Protein AF-A0A2D5QE48-F1 (afdb_monomer_lite)

Radius of gyration: 30.13 Å; chains: 1; bounding box: 84×57×78 Å

Structure (mmCIF, N/CA/C/O backbone):
data_AF-A0A2D5QE48-F1
#
_entry.id   AF-A0A2D5QE48-F1
#
loop_
_atom_site.group_PDB
_atom_site.id
_atom_site.type_symbol
_atom_site.label_atom_id
_atom_site.label_alt_id
_atom_site.label_comp_id
_atom_site.label_asym_id
_atom_site.label_entity_id
_atom_site.label_seq_id
_atom_site.pdbx_PDB_ins_code
_atom_site.Cartn_x
_atom_site.Cartn_y
_atom_site.Cartn_z
_atom_site.occupancy
_atom_site.B_iso_or_equiv
_atom_site.auth_seq_id
_atom_site.auth_comp_id
_atom_site.auth_asym_id
_atom_site.auth_atom_id
_atom_site.pdbx_PDB_model_num
ATOM 1 N N . MET A 1 1 ? 61.159 -10.162 -45.616 1.00 35.31 1 MET A N 1
ATOM 2 C CA . MET A 1 1 ? 60.232 -9.142 -45.082 1.00 35.31 1 MET A CA 1
ATOM 3 C C . MET A 1 1 ? 59.164 -8.911 -46.140 1.00 35.31 1 MET A C 1
ATOM 5 O O . MET A 1 1 ? 59.411 -8.175 -47.085 1.00 35.31 1 MET A O 1
ATOM 9 N N . ALA A 1 2 ? 58.060 -9.659 -46.075 1.00 37.56 2 ALA A N 1
ATOM 10 C CA . ALA A 1 2 ? 56.957 -9.530 -47.025 1.00 37.56 2 ALA A CA 1
ATOM 11 C C . ALA A 1 2 ? 56.036 -8.401 -46.550 1.00 37.56 2 ALA A C 1
ATOM 13 O O . ALA A 1 2 ? 55.655 -8.359 -45.384 1.00 37.56 2 ALA A O 1
ATOM 14 N N . ASN A 1 3 ? 55.776 -7.449 -47.438 1.00 46.50 3 ASN A N 1
ATOM 15 C CA . ASN A 1 3 ? 54.988 -6.256 -47.177 1.00 46.50 3 ASN A CA 1
ATOM 16 C C . ASN A 1 3 ? 53.527 -6.590 -47.521 1.00 46.50 3 ASN A C 1
ATOM 18 O O . ASN A 1 3 ? 53.134 -6.490 -48.686 1.00 46.50 3 ASN A O 1
ATOM 22 N N . ASP A 1 4 ? 52.754 -7.068 -46.544 1.00 50.94 4 ASP A N 1
ATOM 23 C CA . ASP A 1 4 ? 51.347 -7.415 -46.760 1.00 50.94 4 ASP A CA 1
ATOM 24 C C . ASP A 1 4 ? 50.519 -6.137 -46.950 1.00 50.94 4 ASP A C 1
ATOM 26 O O . ASP A 1 4 ? 50.356 -5.315 -46.046 1.00 50.94 4 ASP A O 1
ATOM 30 N N . LYS A 1 5 ? 50.007 -5.947 -48.171 1.00 55.53 5 LYS A N 1
ATOM 31 C CA . LYS A 1 5 ? 49.044 -4.890 -48.501 1.00 55.53 5 LYS A CA 1
ATOM 32 C C . LYS A 1 5 ? 47.747 -5.156 -47.735 1.00 55.53 5 LYS A C 1
ATOM 34 O O . LYS A 1 5 ? 46.947 -5.981 -48.165 1.00 55.53 5 LYS A O 1
ATOM 39 N N . ILE A 1 6 ? 47.525 -4.432 -46.640 1.00 59.69 6 ILE A N 1
ATOM 40 C CA . ILE A 1 6 ? 46.258 -4.472 -45.901 1.00 59.69 6 ILE A CA 1
ATOM 41 C C . ILE A 1 6 ? 45.123 -4.052 -46.846 1.00 59.69 6 ILE A C 1
ATOM 43 O O . ILE A 1 6 ? 45.150 -2.969 -47.441 1.00 59.69 6 ILE A O 1
ATOM 47 N N . ASN A 1 7 ? 44.128 -4.922 -47.009 1.00 76.50 7 ASN A N 1
ATOM 48 C CA . ASN A 1 7 ? 42.974 -4.672 -47.860 1.00 76.50 7 ASN A CA 1
ATOM 49 C C . ASN A 1 7 ? 42.097 -3.577 -47.229 1.00 76.50 7 ASN A C 1
ATOM 51 O O . ASN A 1 7 ? 41.738 -3.642 -46.055 1.00 76.50 7 ASN A O 1
ATOM 55 N N . LYS A 1 8 ? 41.709 -2.566 -48.015 1.00 75.19 8 LYS A N 1
ATOM 56 C CA . LYS A 1 8 ? 40.921 -1.411 -47.546 1.00 75.19 8 LYS A CA 1
ATOM 57 C C . LYS A 1 8 ? 39.604 -1.825 -46.871 1.00 75.19 8 LYS A C 1
ATOM 59 O O . LYS A 1 8 ? 39.148 -1.143 -45.959 1.00 75.19 8 LYS A O 1
ATOM 64 N N . LYS A 1 9 ? 39.018 -2.951 -47.296 1.00 75.12 9 LYS A N 1
ATOM 65 C CA . LYS A 1 9 ? 37.807 -3.522 -46.691 1.00 75.12 9 LYS A CA 1
ATOM 66 C C . LYS A 1 9 ? 38.061 -4.079 -45.282 1.00 75.12 9 LYS A C 1
ATOM 68 O O . LYS A 1 9 ? 37.233 -3.881 -44.401 1.00 75.12 9 LYS A O 1
ATOM 73 N N . GLU A 1 10 ? 39.205 -4.722 -45.060 1.00 74.56 10 GLU A N 1
ATOM 74 C CA . GLU A 1 10 ? 39.577 -5.314 -43.765 1.00 74.56 10 GLU A CA 1
ATOM 75 C C . GLU A 1 10 ? 39.884 -4.229 -42.731 1.00 74.56 10 GLU A C 1
ATOM 77 O O . GLU A 1 10 ? 39.346 -4.269 -41.629 1.00 74.56 10 GLU A O 1
ATOM 82 N N . ALA A 1 11 ? 40.650 -3.205 -43.123 1.00 77.38 11 ALA A N 1
ATOM 83 C CA . ALA A 1 11 ? 40.942 -2.058 -42.261 1.00 77.38 11 ALA A CA 1
ATOM 84 C C . ALA A 1 11 ? 39.669 -1.293 -41.858 1.00 77.38 11 ALA A C 1
ATOM 86 O O . ALA A 1 11 ? 39.542 -0.823 -40.728 1.00 77.38 11 ALA A O 1
ATOM 87 N N . MET A 1 12 ? 38.705 -1.178 -42.779 1.00 78.56 12 MET A N 1
ATOM 88 C CA . MET A 1 12 ? 37.425 -0.531 -42.499 1.00 78.56 12 MET A CA 1
ATOM 89 C C . MET A 1 12 ? 36.563 -1.364 -41.543 1.00 78.56 12 MET A C 1
ATOM 91 O O . MET A 1 12 ? 35.951 -0.798 -40.644 1.00 78.56 12 MET A O 1
ATOM 95 N N . ASN A 1 13 ? 36.542 -2.690 -41.690 1.00 80.00 13 ASN A N 1
ATOM 96 C CA . ASN A 1 13 ? 35.831 -3.575 -40.767 1.00 80.00 13 ASN A CA 1
ATOM 97 C C . ASN A 1 13 ? 36.435 -3.513 -39.350 1.00 80.00 13 ASN A C 1
ATOM 99 O O . ASN A 1 13 ? 35.714 -3.317 -38.374 1.00 80.00 13 ASN A O 1
ATOM 103 N N . GLU A 1 14 ? 37.765 -3.571 -39.243 1.00 79.19 14 GLU A N 1
ATOM 104 C CA . GLU A 1 14 ? 38.481 -3.470 -37.967 1.00 79.19 14 GLU A CA 1
ATOM 105 C C . GLU A 1 14 ? 38.198 -2.146 -37.245 1.00 79.19 14 GLU A C 1
ATOM 107 O O . GLU A 1 14 ? 37.880 -2.142 -36.056 1.00 79.19 14 GLU A O 1
ATOM 112 N N . TYR A 1 15 ? 38.226 -1.027 -37.973 1.00 79.88 15 TYR A N 1
ATOM 113 C CA . TYR A 1 15 ? 37.870 0.274 -37.412 1.00 79.88 15 TYR A CA 1
ATOM 114 C C . TYR A 1 15 ? 36.422 0.312 -36.905 1.00 79.88 15 TYR A C 1
ATOM 116 O O . TYR A 1 15 ? 36.182 0.764 -35.789 1.00 79.88 15 TYR A O 1
ATOM 124 N N . MET A 1 16 ? 35.466 -0.192 -37.694 1.00 80.62 16 MET A N 1
ATOM 125 C CA . MET A 1 16 ? 34.039 -0.155 -37.353 1.00 80.62 16 MET A CA 1
ATOM 126 C C . MET A 1 16 ? 33.693 -1.039 -36.146 1.00 80.62 16 MET A C 1
ATOM 128 O O . MET A 1 16 ? 32.842 -0.652 -35.348 1.00 80.62 16 MET A O 1
ATOM 132 N N . CYS A 1 17 ? 34.381 -2.170 -35.964 1.00 78.12 17 CYS A N 1
ATOM 133 C CA . CYS A 1 17 ? 34.219 -3.027 -34.784 1.00 78.12 17 CYS A CA 1
ATOM 134 C C . CYS A 1 17 ? 34.761 -2.381 -33.501 1.00 78.12 17 CYS A C 1
ATOM 136 O O . CYS A 1 17 ? 34.203 -2.584 -32.431 1.00 78.12 17 CYS A O 1
ATOM 138 N N . ASN A 1 18 ? 35.830 -1.583 -33.595 1.00 75.00 18 ASN A N 1
ATOM 139 C CA . ASN A 1 18 ? 36.433 -0.935 -32.424 1.00 75.00 18 ASN A CA 1
ATOM 140 C C . ASN A 1 18 ? 35.605 0.240 -31.877 1.00 75.00 18 ASN A C 1
ATOM 142 O O . ASN A 1 18 ? 35.850 0.688 -30.759 1.00 75.00 18 ASN A O 1
ATOM 146 N N . ILE A 1 19 ? 34.667 0.771 -32.666 1.00 81.62 19 ILE A N 1
ATOM 147 C CA . ILE A 1 19 ? 33.849 1.938 -32.298 1.00 81.62 19 ILE A CA 1
ATOM 148 C C . ILE A 1 19 ? 32.374 1.600 -32.055 1.00 81.62 19 ILE A C 1
ATOM 150 O O . ILE A 1 19 ? 31.626 2.467 -31.603 1.00 81.62 19 ILE A O 1
ATOM 154 N N . ASN A 1 20 ? 31.926 0.389 -32.397 1.00 73.25 20 ASN A N 1
ATOM 155 C CA . ASN A 1 20 ? 30.527 -0.012 -32.293 1.00 73.25 20 ASN A CA 1
ATOM 156 C C . ASN A 1 20 ? 30.399 -1.488 -31.904 1.00 73.25 20 ASN A C 1
ATOM 158 O O . ASN A 1 20 ? 30.579 -2.374 -32.738 1.00 73.25 20 ASN A O 1
ATOM 162 N N . ASP A 1 21 ? 29.970 -1.721 -30.664 1.00 71.12 21 ASP A N 1
ATOM 163 C CA . ASP A 1 21 ? 29.797 -3.053 -30.068 1.00 71.12 21 ASP A CA 1
ATOM 164 C C . ASP A 1 21 ? 28.762 -3.938 -30.794 1.00 71.12 21 ASP A C 1
ATOM 166 O O . ASP A 1 21 ? 28.713 -5.145 -30.571 1.00 71.12 21 ASP A O 1
ATOM 170 N N . ASN A 1 22 ? 27.936 -3.369 -31.683 1.00 72.38 22 ASN A N 1
ATOM 171 C CA . ASN A 1 22 ? 26.957 -4.122 -32.476 1.00 72.38 22 ASN A CA 1
ATOM 172 C C . ASN A 1 22 ? 27.518 -4.657 -33.805 1.00 72.38 22 ASN A C 1
ATOM 174 O O . ASN A 1 22 ? 26.799 -5.336 -34.540 1.00 72.38 22 ASN A O 1
ATOM 178 N N . ILE A 1 23 ? 28.762 -4.321 -34.160 1.00 71.75 23 ILE A N 1
ATOM 179 C CA . ILE A 1 23 ? 29.399 -4.762 -35.404 1.00 71.75 23 ILE A CA 1
ATOM 180 C C . ILE A 1 23 ? 30.382 -5.884 -35.072 1.00 71.75 23 ILE A C 1
ATOM 182 O O . ILE A 1 23 ? 31.367 -5.684 -34.366 1.00 71.75 23 ILE A O 1
ATOM 186 N N . GLN A 1 24 ? 30.110 -7.081 -35.591 1.00 63.38 24 GLN A N 1
ATOM 187 C CA . GLN A 1 24 ? 30.949 -8.252 -35.366 1.00 63.38 24 GLN A CA 1
ATOM 188 C C . GLN A 1 24 ? 32.093 -8.303 -36.384 1.00 63.38 24 GLN A C 1
ATOM 190 O O . GLN A 1 24 ? 31.881 -8.204 -37.592 1.00 63.38 24 GLN A O 1
ATOM 195 N N . ASN A 1 25 ? 33.314 -8.505 -35.894 1.00 67.12 25 ASN A N 1
ATOM 196 C CA . ASN A 1 25 ? 34.501 -8.543 -36.737 1.00 67.12 25 ASN A CA 1
ATOM 197 C C . ASN A 1 25 ? 34.536 -9.826 -37.589 1.00 67.12 25 ASN A C 1
ATOM 199 O O . ASN A 1 25 ? 34.631 -10.937 -37.057 1.00 67.12 25 ASN A O 1
ATOM 203 N N . GLU A 1 26 ? 34.506 -9.674 -38.919 1.00 63.75 26 GLU A N 1
ATOM 204 C CA . GLU A 1 26 ? 34.496 -10.795 -39.878 1.00 63.75 26 GLU A CA 1
ATOM 205 C C . GLU A 1 26 ? 35.734 -11.700 -39.735 1.00 63.75 26 GLU A C 1
ATOM 207 O O . GLU A 1 26 ? 35.646 -12.900 -40.004 1.00 63.75 26 GLU A O 1
ATOM 212 N N . LYS A 1 27 ? 36.862 -11.169 -39.235 1.00 60.91 27 LYS A N 1
ATOM 213 C CA . LYS A 1 27 ? 38.109 -11.918 -38.988 1.00 60.91 27 LYS A CA 1
ATOM 214 C C . LYS A 1 27 ? 37.940 -13.041 -37.959 1.00 60.91 27 LYS A C 1
ATOM 216 O O . LYS A 1 27 ? 38.681 -14.020 -37.996 1.00 60.91 27 LYS A O 1
ATOM 221 N N . TYR A 1 28 ? 36.963 -12.917 -37.060 1.00 57.62 28 TYR A N 1
ATOM 222 C CA . TYR A 1 28 ? 36.704 -13.859 -35.966 1.00 57.62 28 TYR A CA 1
ATOM 223 C C . TYR A 1 28 ? 35.377 -14.619 -36.125 1.00 57.62 28 TYR A C 1
ATOM 225 O O . TYR A 1 28 ? 34.934 -15.294 -35.198 1.00 57.62 28 TYR A O 1
ATOM 233 N N . SER A 1 29 ? 34.755 -14.556 -37.306 1.00 55.41 29 SER A N 1
ATOM 234 C CA . SER A 1 29 ? 33.475 -15.218 -37.615 1.00 55.41 29 SER A CA 1
ATOM 235 C C . SER A 1 29 ? 33.492 -16.748 -37.458 1.00 55.41 29 SER A C 1
ATOM 237 O O . SER A 1 29 ? 32.445 -17.353 -37.257 1.00 55.41 29 SER A O 1
ATOM 239 N N . ASN A 1 30 ? 34.676 -17.371 -37.487 1.00 54.56 30 ASN A N 1
ATOM 240 C CA . ASN A 1 30 ? 34.858 -18.825 -37.457 1.00 54.56 30 ASN A CA 1
ATOM 241 C C . ASN A 1 30 ? 35.395 -19.373 -36.120 1.00 54.56 30 ASN A C 1
ATOM 243 O O . ASN A 1 30 ? 36.006 -20.445 -36.101 1.00 54.56 30 ASN A O 1
ATOM 247 N N . ILE A 1 31 ? 35.220 -18.672 -34.992 1.00 61.69 31 ILE A N 1
ATOM 248 C CA . ILE A 1 31 ? 35.616 -19.244 -33.696 1.00 61.69 31 ILE A CA 1
ATOM 249 C C . ILE A 1 31 ? 34.560 -20.266 -33.243 1.00 61.69 31 ILE A C 1
ATOM 251 O O . ILE A 1 31 ? 33.544 -19.931 -32.643 1.00 61.69 31 ILE A O 1
ATOM 255 N N . SER A 1 32 ? 34.825 -21.537 -33.543 1.00 65.81 32 SER A N 1
ATOM 256 C CA . SER A 1 32 ? 34.053 -22.696 -33.080 1.00 65.81 32 SER A CA 1
ATOM 257 C C . SER A 1 32 ? 34.409 -22.991 -31.617 1.00 65.81 32 SER A C 1
ATOM 259 O O . SER A 1 32 ? 35.336 -23.744 -31.325 1.00 65.81 32 SER A O 1
ATOM 261 N N . TYR A 1 33 ? 33.711 -22.340 -30.682 1.00 71.94 33 TYR A N 1
ATOM 262 C CA . TYR A 1 33 ? 33.865 -22.567 -29.234 1.00 71.94 33 TYR A CA 1
ATOM 263 C C . TYR A 1 33 ? 33.302 -23.918 -28.767 1.00 71.94 33 TYR A C 1
ATOM 265 O O . TYR A 1 33 ? 33.534 -24.311 -27.627 1.00 71.94 33 TYR A O 1
ATOM 273 N N . ASP A 1 34 ? 32.573 -24.612 -29.641 1.00 77.31 34 ASP A N 1
ATOM 274 C CA . ASP A 1 34 ? 31.976 -25.939 -29.471 1.00 77.31 34 ASP A CA 1
ATOM 275 C C . ASP A 1 34 ? 32.951 -27.095 -29.761 1.00 77.31 34 ASP A C 1
ATOM 277 O O . ASP A 1 34 ? 32.626 -28.257 -29.491 1.00 77.31 34 ASP A O 1
ATOM 281 N N . LYS A 1 35 ? 34.151 -26.792 -30.280 1.00 82.00 35 LYS A N 1
ATOM 282 C CA . LYS A 1 35 ? 35.181 -27.785 -30.604 1.00 82.00 35 LYS A CA 1
ATOM 283 C C . LYS A 1 35 ? 36.515 -27.473 -29.944 1.00 82.00 35 LYS A C 1
ATOM 285 O O . LYS A 1 35 ? 37.025 -26.355 -29.953 1.00 82.00 35 LYS A O 1
ATOM 290 N N . CYS A 1 36 ? 37.138 -28.518 -29.420 1.00 83.88 36 CYS A N 1
ATOM 291 C CA . CYS A 1 36 ? 38.470 -28.468 -28.849 1.00 83.88 36 CYS A CA 1
ATOM 292 C C . CYS A 1 36 ? 39.519 -28.169 -29.927 1.00 83.88 36 CYS A C 1
ATOM 294 O O . CYS A 1 36 ? 39.616 -28.882 -30.925 1.00 83.88 36 CYS A O 1
ATOM 296 N N . LYS A 1 37 ? 40.386 -27.184 -29.676 1.00 82.31 37 LYS A N 1
ATOM 297 C CA . LYS A 1 37 ? 41.494 -26.828 -30.580 1.00 82.31 37 LYS A CA 1
ATOM 298 C C . LYS A 1 37 ? 42.564 -27.921 -30.714 1.00 82.31 37 LYS A C 1
ATOM 300 O O . LYS A 1 37 ? 43.293 -27.920 -31.696 1.00 82.31 37 LYS A O 1
ATOM 305 N N . LEU A 1 38 ? 42.676 -28.823 -29.733 1.00 83.19 38 LEU A N 1
ATOM 306 C CA . LEU A 1 38 ? 43.714 -29.862 -29.697 1.00 83.19 38 LEU A CA 1
ATOM 307 C C . LEU A 1 38 ? 43.270 -31.188 -30.323 1.00 83.19 38 LEU A C 1
ATOM 309 O O . LEU A 1 38 ? 44.069 -31.832 -30.991 1.00 83.19 38 LEU A O 1
ATOM 313 N N . CYS A 1 39 ? 42.022 -31.613 -30.105 1.00 85.69 39 CYS A N 1
ATOM 314 C CA . CYS A 1 39 ? 41.539 -32.918 -30.578 1.00 85.69 39 CYS A CA 1
ATOM 315 C C . CYS A 1 39 ? 40.267 -32.857 -31.433 1.00 85.69 39 CYS A C 1
ATOM 317 O O . CYS A 1 39 ? 39.822 -33.888 -31.926 1.00 85.69 39 CYS A O 1
ATOM 319 N N . GLY A 1 40 ? 39.654 -31.679 -31.595 1.00 82.62 40 GLY A N 1
ATOM 320 C CA . GLY A 1 40 ? 38.405 -31.506 -32.344 1.00 82.62 40 GLY A CA 1
ATOM 321 C C . GLY A 1 40 ? 37.143 -32.027 -31.644 1.00 82.62 40 GLY A C 1
ATOM 322 O O . GLY A 1 40 ? 36.051 -31.829 -32.171 1.00 82.62 40 GLY A O 1
ATOM 323 N N . GLY A 1 41 ? 37.269 -32.664 -30.474 1.00 85.88 41 GLY A N 1
ATOM 324 C CA . GLY A 1 41 ? 36.145 -33.158 -29.676 1.00 85.88 41 GLY A CA 1
ATOM 325 C C . GLY A 1 41 ? 35.291 -32.038 -29.073 1.00 85.88 41 GLY A C 1
ATOM 326 O O . GLY A 1 41 ? 35.729 -30.891 -28.979 1.00 85.88 41 GLY A O 1
ATOM 327 N N . GLN A 1 42 ? 34.076 -32.371 -28.636 1.00 87.00 42 GLN A N 1
ATOM 328 C CA . GLN A 1 42 ? 33.116 -31.392 -28.121 1.00 87.00 42 GLN A CA 1
ATOM 329 C C . GLN A 1 42 ? 33.587 -30.752 -26.806 1.00 87.00 42 GLN A C 1
ATOM 331 O O . GLN A 1 42 ? 34.056 -31.445 -25.892 1.00 87.00 42 GLN A O 1
ATOM 336 N N . THR A 1 43 ? 33.444 -29.433 -26.706 1.00 88.62 43 THR A N 1
ATOM 337 C CA . THR A 1 43 ? 33.715 -28.646 -25.495 1.00 88.62 43 THR A CA 1
ATOM 338 C C . THR A 1 43 ? 32.426 -28.314 -24.748 1.00 88.62 43 THR A C 1
ATOM 340 O O . THR A 1 43 ? 31.391 -28.022 -25.345 1.00 88.62 43 THR A O 1
ATOM 343 N N . HIS A 1 44 ? 32.496 -28.352 -23.419 1.00 86.62 44 HIS A N 1
ATOM 344 C CA . HIS A 1 44 ? 31.407 -27.994 -22.515 1.00 86.62 44 HIS A CA 1
ATOM 345 C C . HIS A 1 44 ? 31.779 -26.774 -21.679 1.00 86.62 44 HIS A C 1
ATOM 347 O O . HIS A 1 44 ? 32.930 -26.614 -21.276 1.00 86.62 44 HIS A O 1
ATOM 353 N N . LEU A 1 45 ? 30.785 -25.936 -21.402 1.00 85.50 45 LEU A N 1
ATOM 354 C CA . LEU A 1 45 ? 30.924 -24.731 -20.598 1.00 85.50 45 LEU A CA 1
ATOM 355 C C . LEU A 1 45 ? 30.853 -25.049 -19.100 1.00 85.50 45 LEU A C 1
ATOM 357 O O . LEU A 1 45 ? 29.898 -25.673 -18.640 1.00 85.50 45 LEU A O 1
ATOM 361 N N . CYS A 1 46 ? 31.844 -24.588 -18.338 1.00 82.06 46 CYS A N 1
ATOM 362 C CA . CYS A 1 46 ? 31.813 -24.555 -16.883 1.00 82.06 46 CYS A CA 1
ATOM 363 C C . CYS A 1 46 ? 31.564 -23.121 -16.401 1.00 82.06 46 CYS A C 1
ATOM 365 O O . CYS A 1 46 ? 32.501 -22.338 -16.237 1.00 82.06 46 CYS A O 1
ATOM 367 N N . ASP A 1 47 ? 30.299 -22.794 -16.127 1.00 74.25 47 ASP A N 1
ATOM 368 C CA . ASP A 1 47 ? 29.885 -21.446 -15.707 1.00 74.25 47 ASP A CA 1
ATOM 369 C C . ASP A 1 47 ? 30.585 -20.972 -14.425 1.00 74.25 47 ASP A C 1
ATOM 371 O O . ASP A 1 47 ? 30.921 -19.801 -14.284 1.00 74.25 47 ASP A O 1
ATOM 375 N N . VAL A 1 48 ? 30.841 -21.890 -13.487 1.00 76.06 48 VAL A N 1
ATOM 376 C CA . VAL A 1 48 ? 31.410 -21.565 -12.167 1.00 76.06 48 VAL A CA 1
ATOM 377 C C . VAL A 1 48 ? 32.858 -21.084 -12.270 1.00 76.06 48 VAL A C 1
ATOM 379 O O . VAL A 1 48 ? 33.277 -20.238 -11.484 1.00 76.06 48 VAL A O 1
ATOM 382 N N . LYS A 1 49 ? 33.625 -21.629 -13.219 1.00 76.50 49 LYS A N 1
ATOM 383 C CA . LYS A 1 49 ? 35.049 -21.310 -13.396 1.00 76.50 49 LYS A CA 1
ATOM 384 C C . LYS A 1 49 ? 35.335 -20.454 -14.625 1.00 76.50 49 LYS A C 1
ATOM 386 O O . LYS A 1 49 ? 36.458 -20.004 -14.779 1.00 76.50 49 LYS A O 1
ATOM 391 N N . SER A 1 50 ? 34.323 -20.182 -15.453 1.00 83.75 50 SER A N 1
ATOM 392 C CA . SER A 1 50 ? 34.489 -19.494 -16.740 1.00 83.75 50 SER A CA 1
ATOM 393 C C . SER A 1 50 ? 35.494 -20.206 -17.656 1.00 83.75 50 SER A C 1
ATOM 395 O O . SER A 1 50 ? 36.367 -19.594 -18.263 1.00 83.75 50 SER A O 1
ATOM 397 N N . GLU A 1 51 ? 35.356 -21.528 -17.764 1.00 88.44 51 GLU A N 1
ATOM 398 C CA . GLU A 1 51 ? 36.259 -22.398 -18.528 1.00 88.44 51 GLU A CA 1
ATOM 399 C C . GLU A 1 51 ? 35.465 -23.256 -19.527 1.00 88.44 51 GLU A C 1
ATOM 401 O O . GLU A 1 51 ? 34.362 -23.720 -19.230 1.00 88.44 51 GLU A O 1
ATOM 406 N N . LEU A 1 52 ? 36.041 -23.518 -20.702 1.00 87.56 52 LEU A N 1
ATOM 407 C CA . LEU A 1 52 ? 35.593 -24.563 -21.626 1.00 87.56 52 LEU A CA 1
ATOM 408 C C . LEU A 1 52 ? 36.415 -25.833 -21.404 1.00 87.56 52 LEU A C 1
ATOM 410 O O . LEU A 1 52 ? 37.643 -25.801 -21.478 1.00 87.56 52 LEU A O 1
ATOM 414 N N . VAL A 1 53 ? 35.739 -26.960 -21.192 1.00 89.75 53 VAL A N 1
ATOM 415 C CA . VAL A 1 53 ? 36.359 -28.265 -20.936 1.00 89.75 53 VAL A CA 1
ATOM 416 C C . VAL A 1 53 ? 36.071 -29.208 -22.096 1.00 89.75 53 VAL A C 1
ATOM 418 O O . VAL A 1 53 ? 34.913 -29.451 -22.436 1.00 89.75 53 VAL A O 1
ATOM 421 N N . CYS A 1 54 ? 37.110 -29.776 -22.709 1.00 89.88 54 CYS A N 1
ATOM 422 C CA . CYS A 1 54 ? 36.924 -30.813 -23.722 1.00 89.88 54 CYS A CA 1
ATOM 423 C C . CYS A 1 54 ? 36.538 -32.156 -23.087 1.00 89.88 54 CYS A C 1
ATOM 425 O O . CYS A 1 54 ? 37.257 -32.671 -22.233 1.00 89.88 54 CYS A O 1
ATOM 427 N N . SER A 1 55 ? 35.459 -32.765 -23.580 1.00 85.31 55 SER A N 1
ATOM 428 C CA . SER A 1 55 ? 34.977 -34.087 -23.145 1.00 85.31 55 SER A CA 1
ATOM 429 C C . SER A 1 55 ? 35.915 -35.252 -23.491 1.00 85.31 55 SER A C 1
ATOM 431 O O . SER A 1 55 ? 35.842 -36.300 -22.856 1.00 85.31 55 SER A O 1
ATOM 433 N N . GLN A 1 56 ? 36.799 -35.086 -24.481 1.00 86.44 56 GLN A N 1
ATOM 434 C CA . GLN A 1 56 ? 37.630 -36.170 -25.012 1.00 86.44 56 GLN A CA 1
ATOM 435 C C . GLN A 1 56 ? 39.076 -36.142 -24.499 1.00 86.44 56 GLN A C 1
ATOM 437 O O . GLN A 1 56 ? 39.610 -37.185 -24.137 1.00 86.44 56 GLN A O 1
ATOM 442 N N . CYS A 1 57 ? 39.728 -34.973 -24.475 1.00 88.44 57 CYS A N 1
ATOM 443 C CA . CYS A 1 57 ? 41.131 -34.851 -24.048 1.00 88.44 57 CYS A CA 1
ATOM 444 C C . CYS A 1 57 ? 41.326 -34.061 -22.746 1.00 88.44 57 CYS A C 1
ATOM 446 O O . CYS A 1 57 ? 42.457 -33.924 -22.288 1.00 88.44 57 CYS A O 1
ATOM 448 N N . GLY A 1 58 ? 40.254 -33.511 -22.167 1.00 84.88 58 GLY A N 1
ATOM 449 C CA . GLY A 1 58 ? 40.324 -32.733 -20.929 1.00 84.88 58 GLY A CA 1
ATOM 450 C C . GLY A 1 58 ? 41.001 -31.367 -21.063 1.00 84.88 58 GLY A C 1
ATOM 451 O O . GLY A 1 58 ? 41.285 -30.735 -20.051 1.00 84.88 58 GLY A O 1
ATOM 452 N N . SER A 1 59 ? 41.274 -30.888 -22.283 1.00 87.19 59 SER A N 1
ATOM 453 C CA . SER A 1 59 ? 41.862 -29.561 -22.482 1.00 87.19 59 SER A CA 1
ATOM 454 C C . SER A 1 59 ? 40.951 -28.469 -21.929 1.00 87.19 59 SER A C 1
ATOM 456 O O . SER A 1 59 ? 39.750 -28.473 -22.223 1.00 87.19 59 SER A O 1
ATOM 458 N N . LEU A 1 60 ? 41.546 -27.510 -21.226 1.00 87.56 60 LEU A N 1
ATOM 459 C CA . LEU A 1 60 ? 40.866 -26.335 -20.696 1.00 87.56 60 LEU A CA 1
ATOM 460 C C . LEU A 1 60 ? 41.114 -25.126 -21.600 1.00 87.56 60 LEU A C 1
ATOM 462 O O . LEU A 1 60 ? 42.168 -24.999 -22.229 1.00 87.56 60 LEU A O 1
ATOM 466 N N . SER A 1 61 ? 40.130 -24.245 -21.707 1.00 83.12 61 SER A N 1
ATOM 467 C CA . SER A 1 61 ? 40.278 -22.944 -22.355 1.00 83.12 61 SER A CA 1
ATOM 468 C C . SER A 1 61 ? 39.504 -21.903 -21.567 1.00 83.12 61 SER A C 1
ATOM 470 O O . SER A 1 61 ? 38.282 -21.996 -21.469 1.00 83.12 61 SER A O 1
ATOM 472 N N . ASP A 1 62 ? 40.218 -20.923 -21.025 1.00 82.25 62 ASP A N 1
ATOM 473 C CA . ASP A 1 62 ? 39.614 -19.829 -20.274 1.00 82.25 62 ASP A CA 1
ATOM 474 C C . ASP A 1 62 ? 38.764 -18.960 -21.199 1.00 82.25 62 ASP A C 1
ATOM 476 O O . ASP A 1 62 ? 39.149 -18.648 -22.333 1.00 82.25 62 ASP A O 1
ATOM 480 N N . ILE A 1 63 ? 37.598 -18.562 -20.706 1.00 82.12 63 ILE A N 1
ATOM 481 C CA . ILE A 1 63 ? 36.697 -17.644 -21.390 1.00 82.12 63 ILE A CA 1
ATOM 482 C C . ILE A 1 63 ? 36.210 -16.572 -20.419 1.00 82.12 63 ILE A C 1
ATOM 484 O O . ILE A 1 63 ? 36.312 -16.702 -19.204 1.00 82.12 63 ILE A O 1
ATOM 488 N N . ILE A 1 64 ? 35.644 -15.500 -20.962 1.00 77.75 64 ILE A N 1
ATOM 489 C CA . ILE A 1 64 ? 34.974 -14.473 -20.166 1.00 77.75 64 ILE A CA 1
ATOM 490 C C . ILE A 1 64 ? 33.474 -14.654 -20.364 1.00 77.75 64 ILE A C 1
ATOM 492 O O . ILE A 1 64 ? 32.978 -14.532 -21.484 1.00 77.75 64 ILE A O 1
ATOM 496 N N . ILE A 1 65 ? 32.753 -14.940 -19.282 1.00 71.62 65 ILE A N 1
ATOM 497 C CA . ILE A 1 65 ? 31.291 -15.007 -19.290 1.00 71.62 65 ILE A CA 1
ATOM 498 C C . ILE A 1 65 ? 30.759 -13.680 -18.753 1.00 71.62 65 ILE A C 1
ATOM 500 O O . ILE A 1 65 ? 30.914 -13.365 -17.575 1.00 71.62 65 ILE A O 1
ATOM 504 N N . VAL A 1 66 ? 30.113 -12.892 -19.611 1.00 67.06 66 VAL A N 1
ATOM 505 C CA . VAL A 1 66 ? 29.410 -11.675 -19.191 1.00 67.06 66 VAL A CA 1
ATOM 506 C C . VAL A 1 66 ? 27.960 -12.045 -18.888 1.00 67.06 66 VAL A C 1
ATOM 508 O O . VAL A 1 66 ? 27.132 -12.148 -19.789 1.00 67.06 66 VAL A O 1
ATOM 511 N N . THR A 1 67 ? 27.640 -12.284 -17.617 1.00 60.25 67 THR A N 1
ATOM 512 C CA . THR A 1 67 ? 26.254 -12.501 -17.180 1.00 60.25 67 THR A CA 1
ATOM 513 C C . THR A 1 67 ? 25.601 -11.185 -16.766 1.00 60.25 67 THR A C 1
ATOM 515 O O . THR A 1 67 ? 26.092 -10.500 -15.873 1.00 60.25 67 THR A O 1
ATOM 518 N N . GLU A 1 68 ? 24.428 -10.862 -17.318 1.00 55.00 68 GLU A N 1
ATOM 519 C CA . GLU A 1 68 ? 23.609 -9.725 -16.848 1.00 55.00 68 GLU A CA 1
ATOM 520 C C . GLU A 1 68 ? 23.023 -9.939 -15.439 1.00 55.00 68 GLU A C 1
ATOM 522 O O . GLU A 1 68 ? 22.517 -9.008 -14.808 1.00 55.00 68 GLU A O 1
ATOM 527 N N . LYS A 1 69 ? 23.089 -11.173 -14.927 1.00 53.38 69 LYS A N 1
ATOM 528 C CA . LYS A 1 69 ? 22.682 -11.524 -13.567 1.00 53.38 69 LYS A CA 1
ATOM 529 C C . LYS A 1 69 ? 23.804 -11.147 -12.601 1.00 53.38 69 LYS A C 1
ATOM 531 O O . LYS A 1 69 ? 24.846 -11.790 -12.582 1.00 53.38 69 LYS A O 1
ATOM 536 N N . SER A 1 70 ? 23.573 -10.112 -11.800 1.00 47.81 70 SER A N 1
ATOM 537 C CA . SER A 1 70 ? 24.436 -9.733 -10.677 1.00 47.81 70 SER A CA 1
ATOM 538 C C . SER A 1 70 ? 24.643 -10.920 -9.732 1.00 47.81 70 SER A C 1
ATOM 540 O O . SER A 1 70 ? 23.661 -11.537 -9.305 1.00 47.81 70 SER A O 1
ATOM 542 N N . SER A 1 71 ? 25.900 -11.236 -9.414 1.00 50.22 71 SER A N 1
ATOM 543 C CA . SER A 1 71 ? 26.243 -12.290 -8.459 1.00 50.22 71 SER A CA 1
ATOM 544 C C . SER A 1 71 ? 25.811 -11.891 -7.043 1.00 50.22 71 SER A C 1
ATOM 546 O O . SER A 1 71 ? 25.715 -10.708 -6.723 1.00 50.22 71 SER A O 1
ATOM 548 N N . TYR A 1 72 ? 25.553 -12.868 -6.170 1.00 54.69 72 TYR A N 1
ATOM 549 C CA . TYR A 1 72 ? 25.082 -12.629 -4.792 1.00 54.69 72 TYR A CA 1
ATOM 550 C C . TYR A 1 72 ? 26.096 -11.841 -3.936 1.00 54.69 72 TYR A C 1
ATOM 552 O O . TYR A 1 72 ? 25.734 -11.253 -2.920 1.00 54.69 72 TYR A O 1
ATOM 560 N N . SER A 1 73 ? 27.366 -11.857 -4.346 1.00 56.91 73 SER A N 1
ATOM 561 C CA . SER A 1 73 ? 28.493 -11.162 -3.723 1.00 56.91 73 SER A CA 1
ATOM 562 C C . SER A 1 73 ? 28.773 -9.772 -4.303 1.00 56.91 73 SER A C 1
ATOM 564 O O . SER A 1 73 ? 29.576 -9.044 -3.721 1.00 56.91 73 SER A O 1
ATOM 566 N N . ASP A 1 74 ? 28.118 -9.379 -5.398 1.00 55.62 74 ASP A N 1
ATOM 567 C CA . ASP A 1 74 ? 28.220 -8.009 -5.896 1.00 55.62 74 ASP A CA 1
ATOM 568 C C . ASP A 1 74 ? 27.280 -7.092 -5.104 1.00 55.62 74 ASP A C 1
ATOM 570 O O . ASP A 1 74 ? 26.118 -7.452 -4.874 1.00 55.62 74 ASP A O 1
ATOM 574 N N . PRO A 1 75 ? 27.729 -5.887 -4.697 1.00 53.69 75 PRO A N 1
ATOM 575 C CA . PRO A 1 75 ? 26.825 -4.905 -4.128 1.00 53.69 75 PRO A CA 1
ATOM 576 C C . PRO A 1 75 ? 25.699 -4.656 -5.142 1.00 53.69 75 PRO A C 1
ATOM 578 O O . PRO A 1 75 ? 25.982 -4.354 -6.309 1.00 53.69 75 PRO A O 1
ATOM 581 N N . PRO A 1 76 ? 24.420 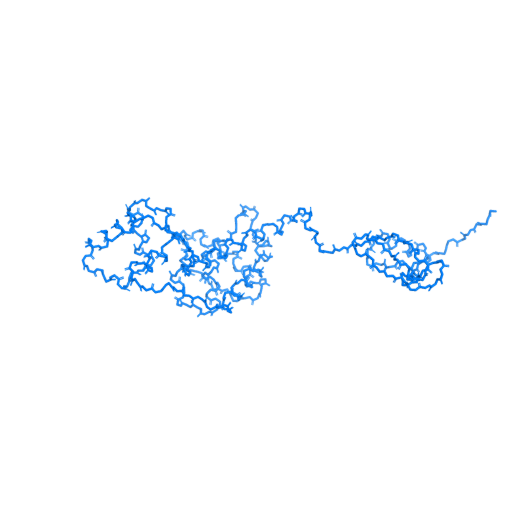-4.793 -4.742 1.00 55.69 76 PRO A N 1
ATOM 582 C CA . PRO A 1 76 ? 23.316 -4.565 -5.657 1.00 55.69 76 PRO A CA 1
ATOM 583 C C . PRO A 1 76 ? 23.466 -3.162 -6.239 1.00 55.69 76 PRO A C 1
ATOM 585 O O . PRO A 1 76 ? 23.665 -2.210 -5.479 1.00 55.69 76 PRO A O 1
ATOM 588 N N . ARG A 1 77 ? 23.362 -3.013 -7.570 1.00 58.03 77 ARG A N 1
ATOM 589 C CA . ARG A 1 77 ? 23.341 -1.684 -8.213 1.00 58.03 77 ARG A CA 1
ATOM 590 C C . ARG A 1 77 ? 22.386 -0.798 -7.415 1.00 58.03 77 ARG A C 1
ATOM 592 O O . ARG A 1 77 ? 21.283 -1.258 -7.125 1.00 58.03 77 ARG A O 1
ATOM 599 N N . GLU A 1 78 ? 22.758 0.430 -7.058 1.00 56.66 78 GLU A N 1
ATOM 600 C CA . GLU A 1 78 ? 21.986 1.253 -6.103 1.00 56.66 78 GLU A CA 1
ATOM 601 C C . GLU A 1 78 ? 20.478 1.299 -6.421 1.00 56.66 78 GLU A C 1
ATOM 603 O O . GLU A 1 78 ? 19.634 1.183 -5.532 1.00 56.66 78 GLU A O 1
ATOM 608 N N . VAL A 1 79 ? 20.128 1.349 -7.709 1.00 55.62 79 VAL A N 1
ATOM 609 C CA . VAL A 1 79 ? 18.747 1.283 -8.218 1.00 55.62 79 VAL A CA 1
ATOM 610 C C . VAL A 1 79 ? 18.002 0.016 -7.767 1.00 55.62 79 VAL A C 1
ATOM 612 O O . VAL A 1 79 ? 16.849 0.090 -7.332 1.00 55.62 79 VAL A O 1
ATOM 615 N N . SER A 1 80 ? 18.654 -1.146 -7.827 1.00 60.44 80 SER A N 1
ATOM 616 C CA . SER A 1 80 ? 18.104 -2.428 -7.371 1.00 60.44 80 SER A CA 1
ATOM 617 C C . SER A 1 80 ? 17.945 -2.475 -5.848 1.00 60.44 80 SER A C 1
ATOM 619 O O . SER A 1 80 ? 16.920 -2.947 -5.358 1.00 60.44 80 SER A O 1
ATOM 621 N N . TYR A 1 81 ? 18.881 -1.884 -5.098 1.00 60.47 81 TYR A N 1
ATOM 622 C CA . TYR A 1 81 ? 18.810 -1.806 -3.638 1.00 60.47 81 TYR A CA 1
ATOM 623 C C . TYR A 1 81 ? 17.636 -0.937 -3.158 1.00 60.47 81 TYR A C 1
ATOM 625 O O . TYR A 1 81 ? 16.848 -1.353 -2.302 1.00 60.47 81 TYR A O 1
ATOM 633 N N . PHE A 1 82 ? 17.455 0.254 -3.742 1.00 64.12 82 PHE A N 1
ATOM 634 C CA . PHE A 1 82 ? 16.331 1.128 -3.389 1.00 64.12 82 PHE A CA 1
ATOM 635 C C . PHE A 1 82 ? 14.982 0.520 -3.783 1.00 64.12 82 PHE A C 1
ATOM 637 O O . PHE A 1 82 ? 14.025 0.619 -3.012 1.00 64.12 82 PHE A O 1
ATOM 644 N N . SER A 1 83 ? 14.909 -0.140 -4.940 1.00 67.56 83 SER A N 1
ATOM 645 C CA . SER A 1 83 ? 13.700 -0.843 -5.387 1.00 67.56 83 SER A CA 1
ATOM 646 C C . SER A 1 83 ? 13.339 -1.996 -4.443 1.00 67.56 83 SER A C 1
ATOM 648 O O . SER A 1 83 ? 12.181 -2.125 -4.043 1.00 67.56 83 SER A O 1
ATOM 650 N N . TYR A 1 84 ? 14.336 -2.771 -4.002 1.00 68.50 84 TYR A N 1
ATOM 651 C CA . TYR A 1 84 ? 14.164 -3.849 -3.026 1.00 68.50 84 TYR A CA 1
ATOM 652 C C . TYR A 1 84 ? 13.650 -3.339 -1.669 1.00 68.50 84 TYR A C 1
ATOM 654 O O . TYR A 1 84 ? 12.687 -3.869 -1.114 1.00 68.50 84 TYR A O 1
ATOM 662 N N . LYS A 1 85 ? 14.221 -2.248 -1.142 1.00 80.94 85 LYS A N 1
ATOM 663 C CA . LYS A 1 85 ? 13.753 -1.670 0.128 1.00 80.94 85 LYS A CA 1
ATOM 664 C C . LYS A 1 85 ? 12.309 -1.155 0.039 1.00 80.94 85 LYS A C 1
ATOM 666 O O . LYS A 1 85 ? 11.551 -1.279 0.998 1.00 80.94 85 LYS A O 1
ATOM 671 N N . ARG A 1 86 ? 11.914 -0.589 -1.107 1.00 90.38 86 ARG A N 1
ATOM 672 C CA . ARG A 1 86 ? 10.557 -0.063 -1.324 1.00 90.38 86 ARG A CA 1
ATOM 673 C C . ARG A 1 86 ? 9.502 -1.161 -1.383 1.00 90.38 86 ARG A C 1
ATOM 675 O O . ARG A 1 86 ? 8.461 -1.014 -0.752 1.00 90.38 86 ARG A O 1
ATOM 682 N N . ILE A 1 87 ? 9.765 -2.258 -2.098 1.00 90.62 87 ILE A N 1
ATOM 683 C CA . ILE A 1 87 ? 8.802 -3.367 -2.166 1.00 90.62 87 ILE A CA 1
ATOM 684 C C . ILE A 1 87 ? 8.599 -4.013 -0.789 1.00 90.62 87 ILE A C 1
ATOM 686 O O . ILE A 1 87 ? 7.481 -4.395 -0.464 1.00 90.62 87 ILE A O 1
ATOM 690 N N . ASN A 1 88 ? 9.630 -4.066 0.061 1.00 90.06 88 ASN A N 1
ATOM 691 C CA . ASN A 1 88 ? 9.481 -4.574 1.428 1.00 90.06 88 ASN A CA 1
ATOM 692 C C . ASN A 1 88 ? 8.548 -3.695 2.263 1.00 90.06 88 ASN A C 1
ATOM 694 O O . ASN A 1 88 ? 7.589 -4.208 2.829 1.00 90.06 88 ASN A O 1
ATOM 698 N N . HIS A 1 89 ? 8.748 -2.377 2.244 1.00 89.56 89 HIS A N 1
ATOM 699 C CA . HIS A 1 89 ? 7.856 -1.458 2.951 1.00 89.56 89 HIS A CA 1
ATOM 700 C C . HIS A 1 89 ? 6.426 -1.493 2.376 1.00 89.56 89 HIS A C 1
ATOM 702 O O . HIS A 1 89 ? 5.452 -1.440 3.119 1.00 89.56 89 HIS A O 1
ATOM 708 N N . PHE A 1 90 ? 6.263 -1.671 1.063 1.00 93.38 90 PHE A N 1
ATOM 709 C CA . PHE A 1 90 ? 4.942 -1.905 0.469 1.00 93.38 90 PHE A CA 1
ATOM 710 C C . PHE A 1 90 ? 4.271 -3.178 1.014 1.00 93.38 90 PHE A C 1
ATOM 712 O O . PHE A 1 90 ? 3.085 -3.169 1.341 1.00 93.38 90 PHE A O 1
ATOM 719 N N . ASN A 1 91 ? 5.032 -4.264 1.160 1.00 91.75 91 ASN A N 1
ATOM 720 C CA . ASN A 1 91 ? 4.531 -5.519 1.716 1.00 91.75 91 ASN A CA 1
ATOM 721 C C . ASN A 1 91 ? 4.170 -5.393 3.203 1.00 91.75 91 ASN A C 1
ATOM 723 O O . ASN A 1 91 ? 3.182 -5.986 3.632 1.00 91.75 91 ASN A O 1
ATOM 727 N N . GLU A 1 92 ? 4.934 -4.613 3.970 1.00 89.19 92 GLU A N 1
ATOM 728 C CA . GLU A 1 92 ? 4.606 -4.266 5.358 1.00 89.19 92 GLU A CA 1
ATOM 729 C C . GLU A 1 92 ? 3.264 -3.530 5.424 1.00 89.19 92 GLU A C 1
ATOM 731 O O . GLU A 1 92 ? 2.387 -3.945 6.175 1.00 89.19 92 GLU A O 1
ATOM 736 N N . TRP A 1 93 ? 3.028 -2.539 4.556 1.00 89.44 93 TRP A N 1
ATOM 737 C CA . TRP A 1 93 ? 1.729 -1.856 4.469 1.00 89.44 93 TRP A CA 1
ATOM 738 C C . TRP A 1 93 ? 0.566 -2.815 4.178 1.00 89.44 93 TRP A C 1
ATOM 740 O O . TRP A 1 93 ? -0.483 -2.716 4.817 1.00 89.44 93 TRP A O 1
ATOM 750 N N . LEU A 1 94 ? 0.742 -3.771 3.256 1.00 90.75 94 LEU A N 1
ATOM 751 C CA . LEU A 1 94 ? -0.269 -4.801 2.982 1.00 90.75 94 LEU A CA 1
ATOM 752 C C . LEU A 1 94 ? -0.518 -5.717 4.190 1.00 90.75 94 LEU A C 1
ATOM 754 O O . LEU A 1 94 ? -1.654 -6.141 4.411 1.00 90.75 94 LEU A O 1
ATOM 758 N N . ALA A 1 95 ? 0.521 -6.037 4.965 1.00 88.62 95 ALA A N 1
ATOM 759 C CA . ALA A 1 95 ? 0.406 -6.858 6.167 1.00 88.62 95 ALA A CA 1
ATOM 760 C C . ALA A 1 95 ? -0.277 -6.102 7.319 1.00 88.62 95 ALA A C 1
ATOM 762 O O . ALA A 1 95 ? -1.164 -6.662 7.968 1.00 88.62 95 ALA A O 1
ATOM 763 N N . GLN A 1 96 ? 0.084 -4.834 7.533 1.00 86.12 96 GLN A N 1
ATOM 764 C CA . GLN A 1 96 ? -0.508 -3.943 8.536 1.00 86.12 96 GLN A CA 1
ATOM 765 C C . GLN A 1 96 ? -1.997 -3.727 8.280 1.00 86.12 96 GLN A C 1
ATOM 767 O O . GLN A 1 96 ? -2.817 -3.904 9.182 1.00 86.12 96 GLN A O 1
ATOM 772 N N . PHE A 1 97 ? -2.356 -3.416 7.031 1.00 85.94 97 PHE A N 1
ATOM 773 C CA . PHE A 1 97 ? -3.741 -3.248 6.597 1.00 85.94 97 PHE A CA 1
ATOM 774 C C . PHE A 1 97 ? -4.602 -4.479 6.921 1.00 85.94 97 PHE A C 1
ATOM 776 O O . PHE A 1 97 ? -5.702 -4.342 7.455 1.00 85.94 97 PHE A O 1
ATOM 783 N N . GLN A 1 98 ? -4.068 -5.676 6.672 1.00 87.88 98 GLN A N 1
ATOM 784 C CA . GLN A 1 98 ? -4.770 -6.937 6.915 1.00 87.88 98 GLN A CA 1
ATOM 785 C C . GLN A 1 98 ? -4.631 -7.462 8.350 1.00 87.88 98 GLN A C 1
ATOM 787 O O . GLN A 1 98 ? -5.045 -8.586 8.632 1.00 87.88 98 GLN A O 1
ATOM 792 N N . ALA A 1 99 ? -4.008 -6.685 9.245 1.00 83.25 99 ALA A N 1
ATOM 793 C CA . ALA A 1 99 ? -3.660 -7.088 10.607 1.00 83.25 99 ALA A CA 1
ATOM 794 C C . ALA A 1 99 ? -2.954 -8.461 10.680 1.00 83.25 99 ALA A C 1
ATOM 796 O O . ALA A 1 99 ? -3.147 -9.219 11.630 1.00 83.25 99 ALA A O 1
ATOM 797 N N . LYS A 1 100 ? -2.131 -8.788 9.671 1.00 81.56 100 LYS A N 1
ATOM 798 C CA . LYS A 1 100 ? -1.323 -10.022 9.622 1.00 81.56 100 LYS A CA 1
ATOM 799 C C . LYS A 1 100 ? -0.083 -9.942 10.517 1.00 81.56 100 LYS A C 1
ATOM 801 O O . LYS A 1 100 ? 0.584 -10.953 10.735 1.00 81.56 100 LYS A O 1
ATOM 806 N N . GLU A 1 101 ? 0.236 -8.756 11.030 1.00 71.88 101 GLU A N 1
ATOM 807 C CA . GLU A 1 101 ? 1.292 -8.578 12.019 1.00 71.88 101 GLU A CA 1
ATOM 808 C C . GLU A 1 101 ? 0.928 -9.248 13.346 1.00 71.88 101 GLU A C 1
ATOM 810 O O . GLU A 1 101 ? -0.154 -9.049 13.896 1.00 71.88 101 GLU A O 1
ATOM 815 N N . LYS A 1 102 ? 1.882 -9.997 13.903 1.00 64.31 102 LYS A N 1
ATOM 816 C CA . LYS A 1 102 ? 1.778 -10.615 15.233 1.00 64.31 102 LYS A CA 1
ATOM 817 C C . LYS A 1 102 ? 2.260 -9.669 16.337 1.00 64.31 102 LYS A C 1
ATOM 819 O O . LYS A 1 102 ? 2.917 -10.098 17.281 1.00 64.31 102 LYS A O 1
ATOM 824 N N . THR A 1 103 ? 2.010 -8.374 16.186 1.00 70.44 103 THR A N 1
ATOM 825 C CA . THR A 1 103 ? 2.458 -7.379 17.160 1.00 70.44 103 THR A CA 1
ATOM 826 C C . THR A 1 103 ? 1.471 -7.357 18.321 1.00 70.44 103 THR A C 1
ATOM 828 O O . THR A 1 103 ? 0.368 -6.833 18.188 1.00 70.44 103 THR A O 1
ATOM 831 N N . GLU A 1 104 ? 1.856 -7.925 19.464 1.00 73.31 104 GLU A N 1
ATOM 832 C CA . GLU A 1 104 ? 1.077 -7.814 20.699 1.00 73.31 104 GLU A CA 1
ATOM 833 C C . GLU A 1 104 ? 1.272 -6.424 21.313 1.00 73.31 104 GLU A C 1
ATOM 835 O O . GLU A 1 104 ? 2.364 -6.062 21.760 1.00 73.31 104 GLU A O 1
ATOM 840 N N . LEU A 1 105 ? 0.211 -5.614 21.331 1.00 83.94 105 LEU A N 1
ATOM 841 C CA . LEU A 1 105 ? 0.240 -4.328 22.021 1.00 83.94 105 LEU A CA 1
ATOM 842 C C . LEU A 1 105 ? 0.054 -4.544 23.532 1.00 83.94 105 LEU A C 1
ATOM 844 O O . LEU A 1 105 ? -0.719 -5.411 23.948 1.00 83.94 105 LEU A O 1
ATOM 848 N N . PRO A 1 106 ? 0.711 -3.742 24.387 1.00 88.75 106 PRO A N 1
ATOM 849 C CA . PRO A 1 106 ? 0.513 -3.864 25.822 1.00 88.75 106 PRO A CA 1
ATOM 850 C C . PRO A 1 106 ? -0.935 -3.527 26.226 1.00 88.75 106 PRO A C 1
ATOM 852 O O . PRO A 1 106 ? -1.576 -2.623 25.683 1.00 88.75 106 PRO A O 1
ATOM 855 N N . LYS A 1 107 ? -1.460 -4.290 27.197 1.00 87.50 107 LYS A N 1
ATOM 856 C CA . LYS A 1 107 ? -2.886 -4.298 27.590 1.00 87.50 107 LYS A CA 1
ATOM 857 C C . LYS A 1 107 ? -3.424 -2.931 28.020 1.00 87.50 107 LYS A C 1
ATOM 859 O O . LYS A 1 107 ? -4.602 -2.649 27.815 1.00 87.50 107 LYS A O 1
ATOM 864 N N . ASN A 1 108 ? -2.568 -2.081 28.586 1.00 91.06 108 ASN A N 1
ATOM 865 C CA . ASN A 1 108 ? -2.929 -0.727 29.001 1.00 91.06 108 ASN A CA 1
ATOM 866 C C . ASN A 1 108 ? -3.435 0.124 27.827 1.00 91.06 108 ASN A C 1
ATOM 868 O O . ASN A 1 108 ? -4.385 0.874 27.996 1.00 91.06 108 ASN A O 1
ATOM 872 N N . ILE A 1 109 ? -2.879 -0.052 26.623 1.00 90.94 109 ILE A N 1
ATOM 873 C CA . ILE A 1 109 ? -3.309 0.708 25.443 1.00 90.94 109 ILE A CA 1
ATOM 874 C C . ILE A 1 109 ? -4.761 0.385 25.103 1.00 90.94 109 ILE A C 1
ATOM 876 O O . ILE A 1 109 ? -5.559 1.293 24.887 1.00 90.94 109 ILE A O 1
ATOM 880 N N . TYR A 1 110 ? -5.119 -0.902 25.074 1.00 89.38 110 TYR A N 1
ATOM 881 C CA . TYR A 1 110 ? -6.497 -1.313 24.808 1.00 89.38 110 TYR A CA 1
ATOM 882 C C . TYR A 1 110 ? -7.446 -0.775 25.876 1.00 89.38 110 TYR A C 1
ATOM 884 O O . TYR A 1 110 ? -8.496 -0.238 25.539 1.00 89.38 110 TYR A O 1
ATOM 892 N N . HIS A 1 111 ? -7.054 -0.858 27.148 1.00 91.19 111 HIS A N 1
ATOM 893 C CA . HIS A 1 111 ? -7.835 -0.322 28.258 1.00 91.19 111 HIS A CA 1
ATOM 894 C C . HIS A 1 111 ? -8.082 1.190 28.118 1.00 91.19 111 HIS A C 1
ATOM 896 O O . HIS A 1 111 ? -9.222 1.640 28.221 1.00 91.19 111 HIS A O 1
ATOM 902 N N . ASP A 1 112 ? -7.050 1.973 27.804 1.00 92.38 112 ASP A N 1
ATOM 903 C CA . ASP A 1 112 ? -7.167 3.427 27.659 1.00 92.38 112 ASP A CA 1
ATOM 904 C C . ASP A 1 112 ? -8.040 3.820 26.458 1.00 92.38 112 ASP A C 1
ATOM 906 O O . ASP A 1 112 ? -8.843 4.752 26.545 1.00 92.38 112 ASP A O 1
ATOM 910 N N . ILE A 1 113 ? -7.948 3.074 25.352 1.00 90.44 113 ILE A N 1
ATOM 911 C CA . ILE A 1 113 ? -8.809 3.274 24.179 1.00 90.44 113 ILE A CA 1
ATOM 912 C C . ILE A 1 113 ? -10.267 2.943 24.514 1.00 90.44 113 ILE A C 1
ATOM 914 O O . ILE A 1 113 ? -11.153 3.728 24.180 1.00 90.44 113 ILE A O 1
ATOM 918 N N . ILE A 1 114 ? -10.526 1.817 25.186 1.00 88.38 114 ILE A N 1
ATOM 919 C CA . ILE A 1 114 ? -11.877 1.413 25.604 1.00 88.38 114 ILE A CA 1
ATOM 920 C C . ILE A 1 114 ? -12.477 2.459 26.551 1.00 88.38 114 ILE A C 1
ATOM 922 O O . ILE A 1 114 ? -13.632 2.845 26.386 1.00 88.38 114 ILE A O 1
ATOM 926 N N . ASN A 1 115 ? -11.688 2.992 27.486 1.00 90.50 115 ASN A N 1
ATOM 927 C CA . ASN A 1 115 ? -12.138 4.055 28.383 1.00 90.50 115 ASN A CA 1
ATOM 928 C C . ASN A 1 115 ? -12.522 5.333 27.629 1.00 90.50 115 ASN A C 1
ATOM 930 O O . ASN A 1 115 ? -13.525 5.963 27.958 1.00 90.50 115 ASN A O 1
ATOM 934 N N . GLU A 1 116 ? -11.760 5.724 26.606 1.00 89.81 116 GLU A N 1
ATOM 935 C CA . GLU A 1 116 ? -12.111 6.863 25.750 1.00 89.81 116 GLU A CA 1
ATOM 936 C C . GLU A 1 116 ? -13.334 6.597 24.860 1.00 89.81 116 GLU A C 1
ATOM 938 O O . GLU A 1 116 ? -14.114 7.519 24.607 1.00 89.81 116 GLU A O 1
ATOM 943 N N . LEU A 1 117 ? -13.544 5.355 24.414 1.00 86.75 117 LEU A N 1
ATOM 944 C CA . LEU A 1 117 ? -14.752 4.960 23.684 1.00 86.75 117 LEU A CA 1
ATOM 945 C C . LEU A 1 117 ? -15.993 5.034 24.579 1.00 86.75 117 LEU A C 1
ATOM 947 O O . LEU A 1 117 ? -16.980 5.651 24.186 1.00 86.75 117 LEU A O 1
ATOM 951 N N . ASN A 1 118 ? -15.913 4.510 25.805 1.00 84.50 118 ASN A N 1
ATOM 952 C CA . ASN A 1 118 ? -17.022 4.489 26.765 1.00 84.50 118 ASN A CA 1
ATOM 953 C C . ASN A 1 118 ? -17.469 5.889 27.215 1.00 84.50 118 ASN A C 1
ATOM 955 O O . ASN A 1 118 ? -18.628 6.079 27.576 1.00 84.50 118 ASN A O 1
ATOM 959 N N . LYS A 1 119 ? -16.588 6.899 27.152 1.00 85.75 119 LYS A N 1
ATOM 960 C CA . LYS A 1 119 ? -16.969 8.305 27.391 1.00 85.75 119 LYS A CA 1
ATOM 961 C C . LYS A 1 119 ? -17.968 8.829 26.353 1.00 85.75 119 LYS A C 1
ATOM 963 O O . LYS A 1 119 ? -18.705 9.768 26.640 1.00 85.75 119 LYS A O 1
ATOM 968 N N . ASN A 1 120 ? -18.013 8.231 25.162 1.00 74.88 120 ASN A N 1
ATOM 969 C CA . ASN A 1 120 ? -18.935 8.586 24.089 1.00 74.88 120 ASN A CA 1
ATOM 970 C C . ASN A 1 120 ? -20.067 7.550 24.008 1.00 74.88 120 ASN A C 1
ATOM 972 O O . ASN A 1 120 ? -20.083 6.715 23.109 1.00 74.88 120 ASN A O 1
ATOM 976 N N . SER A 1 121 ? -21.029 7.640 24.933 1.00 62.12 121 SER A N 1
ATOM 977 C CA . SER A 1 121 ? -22.152 6.692 25.114 1.00 62.12 121 SER A CA 1
ATOM 978 C C . SER A 1 121 ? -22.961 6.364 23.838 1.00 62.12 121 SER A C 1
ATOM 980 O O . SER A 1 121 ? -23.601 5.323 23.749 1.00 62.12 121 SER A O 1
ATOM 982 N N . TYR A 1 122 ? -22.911 7.222 22.814 1.00 67.19 122 TYR A N 1
ATOM 983 C CA . TYR A 1 122 ? -23.639 7.051 21.550 1.00 67.19 122 TYR A CA 1
ATOM 984 C C . TYR A 1 122 ? -22.865 6.284 20.458 1.00 67.19 122 TYR A C 1
ATOM 986 O O . TYR A 1 122 ? -23.403 6.084 19.369 1.00 67.19 122 TYR A O 1
ATOM 994 N N . MET A 1 123 ? -21.605 5.889 20.691 1.00 68.31 123 MET A N 1
ATOM 995 C CA . MET A 1 123 ? -20.817 5.162 19.689 1.00 68.31 123 MET A CA 1
ATOM 996 C C . MET A 1 123 ? -21.037 3.650 19.763 1.00 68.31 123 MET A C 1
ATOM 998 O O . MET A 1 123 ? -20.666 2.986 20.726 1.00 68.31 123 MET A O 1
ATOM 1002 N N . ASP A 1 124 ? -21.578 3.100 18.679 1.00 73.44 124 ASP A N 1
ATOM 1003 C CA . ASP A 1 124 ? -21.657 1.661 18.446 1.00 73.44 124 ASP A CA 1
ATOM 1004 C C . ASP A 1 124 ? -20.252 1.100 18.171 1.00 73.44 124 ASP A C 1
ATOM 1006 O O . ASP A 1 124 ? -19.667 1.331 17.107 1.00 73.44 124 ASP A O 1
ATOM 1010 N N . LEU A 1 125 ? -19.718 0.341 19.134 1.00 74.62 125 LEU A N 1
ATOM 1011 C CA . LEU A 1 125 ? -18.406 -0.308 19.046 1.00 74.62 125 LEU A CA 1
ATOM 1012 C C . LEU A 1 125 ? -18.274 -1.180 17.793 1.00 74.62 125 LEU A C 1
ATOM 1014 O O . LEU A 1 125 ? -17.186 -1.296 17.236 1.00 74.62 125 LEU A O 1
ATOM 1018 N N . SER A 1 126 ? -19.371 -1.751 17.292 1.00 72.88 126 SER A N 1
ATOM 1019 C CA . SER A 1 126 ? -19.346 -2.599 16.100 1.00 72.88 126 SER A CA 1
ATOM 1020 C C . SER A 1 126 ? -19.084 -1.818 14.803 1.00 72.88 126 SER A C 1
ATOM 1022 O O . SER A 1 126 ? -18.731 -2.427 13.788 1.00 72.88 126 SER A O 1
ATOM 1024 N N . LYS A 1 127 ? -19.230 -0.487 14.821 1.00 78.62 127 LYS A N 1
ATOM 1025 C CA . LYS A 1 127 ? -19.033 0.419 13.676 1.00 78.62 127 LYS A CA 1
ATOM 1026 C C . LYS A 1 127 ? -17.766 1.263 13.795 1.00 78.62 127 LYS A C 1
ATOM 1028 O O . LYS A 1 127 ? -17.617 2.240 13.063 1.00 78.62 127 LYS A O 1
ATOM 1033 N N . LEU A 1 128 ? -16.865 0.896 14.704 1.00 83.94 128 LEU A N 1
ATOM 1034 C CA . LEU A 1 128 ? -15.618 1.609 14.940 1.00 83.94 128 LEU A CA 1
ATOM 1035 C C . LEU A 1 128 ? -14.773 1.682 13.658 1.00 83.94 128 LEU A C 1
ATOM 1037 O O . LEU A 1 128 ? -14.370 0.652 13.118 1.00 83.94 128 LEU A O 1
ATOM 1041 N N . LYS A 1 129 ? -14.484 2.898 13.178 1.00 83.44 129 LYS A N 1
ATOM 1042 C CA . LYS A 1 129 ? -13.686 3.108 11.962 1.00 83.44 129 LYS A CA 1
ATOM 1043 C C . LYS A 1 129 ? -12.251 3.505 12.287 1.00 83.44 129 LYS A C 1
ATOM 1045 O O . LYS A 1 129 ? -11.949 4.043 13.355 1.00 83.44 129 LYS A O 1
ATOM 1050 N N . TYR A 1 130 ? -11.365 3.359 11.299 1.00 85.25 130 TYR A N 1
ATOM 1051 C CA . TYR A 1 130 ? -9.961 3.792 11.376 1.00 85.25 130 TYR A CA 1
ATOM 1052 C C . TYR A 1 130 ? -9.811 5.235 11.892 1.00 85.25 130 TYR A C 1
ATOM 1054 O O . TYR A 1 130 ? -8.966 5.531 12.740 1.00 85.25 130 TYR A O 1
ATOM 1062 N N . LYS A 1 131 ? -10.665 6.150 11.410 1.00 84.50 131 LYS A N 1
ATOM 1063 C CA . LYS A 1 131 ? -10.636 7.572 11.789 1.00 84.50 131 LYS A CA 1
ATOM 1064 C C . LYS A 1 131 ? -10.929 7.797 13.275 1.00 84.50 131 LYS A C 1
ATOM 1066 O O . LYS A 1 131 ? -10.363 8.730 13.846 1.00 84.50 131 LYS A O 1
ATOM 1071 N N . ASP A 1 132 ? -11.771 6.971 13.886 1.00 88.19 132 ASP A N 1
ATOM 1072 C CA . ASP A 1 132 ? -12.180 7.120 15.284 1.00 88.19 132 ASP A CA 1
ATOM 1073 C C . ASP A 1 132 ? -11.054 6.676 16.214 1.00 88.19 132 ASP A C 1
ATOM 1075 O O . ASP A 1 132 ? -10.601 7.455 17.056 1.00 88.19 132 ASP A O 1
ATOM 1079 N N . VAL A 1 133 ? -10.485 5.492 15.962 1.00 89.31 133 VAL A N 1
ATOM 1080 C CA . VAL A 1 133 ? -9.317 4.995 16.708 1.00 89.31 133 VAL A CA 1
ATOM 1081 C C . VAL A 1 133 ? -8.126 5.936 16.555 1.00 89.31 133 VAL A C 1
ATOM 1083 O O . VAL A 1 133 ? -7.469 6.264 17.541 1.00 89.31 133 VAL A O 1
ATOM 1086 N N . ARG A 1 134 ? -7.879 6.470 15.351 1.00 88.69 134 ARG A N 1
ATOM 1087 C CA . ARG A 1 134 ? -6.801 7.447 15.139 1.00 88.69 134 ARG A CA 1
ATOM 1088 C C . ARG A 1 134 ? -6.972 8.707 15.993 1.00 88.69 134 ARG A C 1
ATOM 1090 O O . ARG A 1 134 ? -5.985 9.224 16.514 1.00 88.69 134 ARG A O 1
ATOM 1097 N N . LYS A 1 135 ? -8.199 9.226 16.127 1.00 89.50 135 LYS A N 1
ATOM 1098 C CA . LYS A 1 135 ? -8.485 10.398 16.975 1.00 89.50 135 LYS A CA 1
ATOM 1099 C C . LYS A 1 135 ? -8.218 10.090 18.448 1.00 89.50 135 LYS A C 1
ATOM 1101 O O . LYS A 1 135 ? -7.607 10.915 19.122 1.00 89.50 135 LYS A O 1
ATOM 1106 N N . ILE A 1 136 ? -8.628 8.912 18.915 1.00 91.31 136 ILE A N 1
ATOM 1107 C CA . ILE A 1 136 ? -8.419 8.471 20.299 1.00 91.31 136 ILE A CA 1
ATOM 1108 C C . ILE A 1 136 ? -6.927 8.314 20.592 1.00 91.31 136 ILE A C 1
ATOM 1110 O O . ILE A 1 136 ? -6.423 8.925 21.530 1.00 91.31 136 ILE A O 1
ATOM 1114 N N . LEU A 1 137 ? -6.189 7.604 19.734 1.00 92.06 137 LEU A N 1
ATOM 1115 C CA . LEU A 1 137 ? -4.737 7.461 19.865 1.00 92.06 137 LEU A CA 1
ATOM 1116 C C . LEU A 1 137 ? -4.030 8.819 19.878 1.00 92.06 137 LEU A C 1
ATOM 1118 O O . LEU A 1 137 ? -3.117 9.027 20.672 1.00 92.06 137 LEU A O 1
ATOM 1122 N N . LYS A 1 138 ? -4.468 9.774 19.046 1.00 91.75 138 LYS A N 1
ATOM 1123 C CA . LYS A 1 138 ? -3.933 11.141 19.073 1.00 91.75 138 LYS A CA 1
ATOM 1124 C C . LYS A 1 138 ? -4.191 11.826 20.419 1.00 91.75 138 LYS A C 1
ATOM 1126 O O . LYS A 1 138 ? -3.285 12.458 20.947 1.00 91.75 138 LYS A O 1
ATOM 1131 N N . LYS A 1 139 ? -5.404 11.706 20.967 1.00 92.12 139 LYS A N 1
ATOM 1132 C CA . LYS A 1 139 ? -5.788 12.297 22.260 1.00 92.12 139 LYS A CA 1
ATOM 1133 C C . LYS A 1 139 ? -4.977 11.715 23.423 1.00 92.12 139 LYS A C 1
ATOM 1135 O O . LYS A 1 139 ? -4.599 12.452 24.323 1.00 92.12 139 LYS A O 1
ATOM 1140 N N . LEU A 1 140 ? -4.671 10.420 23.360 1.00 91.88 140 LEU A N 1
ATOM 1141 C CA . LEU A 1 140 ? -3.861 9.695 24.343 1.00 91.88 140 LEU A CA 1
ATOM 1142 C C . LEU A 1 140 ? -2.341 9.845 24.121 1.00 91.88 140 LEU A C 1
ATOM 1144 O O . LEU A 1 140 ? -1.556 9.233 24.837 1.00 91.88 140 LEU A O 1
ATOM 1148 N N . ASN A 1 141 ? -1.900 10.633 23.130 1.00 93.12 141 ASN A N 1
ATOM 1149 C CA . ASN A 1 141 ? -0.493 10.759 22.713 1.00 93.12 141 ASN A CA 1
ATOM 1150 C C . ASN A 1 141 ? 0.173 9.431 22.283 1.00 93.12 141 ASN A C 1
ATOM 1152 O O . ASN A 1 141 ? 1.394 9.281 22.291 1.00 93.12 141 ASN A O 1
ATOM 1156 N N . TYR A 1 142 ? -0.625 8.481 21.807 1.00 92.44 142 TYR A N 1
ATOM 1157 C CA . TYR A 1 142 ? -0.231 7.156 21.326 1.00 92.44 142 TYR A CA 1
ATOM 1158 C C . TYR A 1 142 ? 0.015 7.121 19.811 1.00 92.44 142 TYR A C 1
ATOM 1160 O O . TYR A 1 142 ? -0.353 6.182 19.108 1.00 92.44 142 TYR A O 1
ATOM 1168 N N . ASN A 1 143 ? 0.695 8.150 19.299 1.00 88.19 143 ASN A N 1
ATOM 1169 C CA . ASN A 1 143 ? 0.949 8.328 17.863 1.00 88.19 143 ASN A CA 1
ATOM 1170 C C . ASN A 1 143 ? 1.784 7.192 17.245 1.00 88.19 143 ASN A C 1
ATOM 1172 O O . ASN A 1 143 ? 1.632 6.901 16.062 1.00 88.19 143 ASN A O 1
ATOM 1176 N N . LYS A 1 144 ? 2.625 6.525 18.048 1.00 88.00 144 LYS A N 1
ATOM 1177 C CA . LYS A 1 144 ? 3.453 5.386 17.615 1.00 88.00 144 LYS A CA 1
ATOM 1178 C C . LYS A 1 144 ? 2.652 4.151 17.184 1.00 88.00 144 LYS A C 1
ATOM 1180 O O . LYS A 1 144 ? 3.202 3.308 16.498 1.00 88.00 144 LYS A O 1
ATOM 1185 N N . TYR A 1 145 ? 1.372 4.053 17.554 1.00 88.00 145 TYR A N 1
ATOM 1186 C CA . TYR A 1 145 ? 0.524 2.889 17.262 1.00 88.00 145 TYR A CA 1
ATOM 1187 C C . TYR A 1 145 ? -0.447 3.119 16.097 1.00 88.00 145 TYR A C 1
ATOM 1189 O O . TYR A 1 145 ? -1.420 2.385 15.941 1.00 88.00 145 TYR A O 1
ATOM 1197 N N . TYR A 1 146 ? -0.229 4.152 15.274 1.00 86.19 146 TYR A N 1
ATOM 1198 C CA . TYR A 1 146 ? -1.091 4.416 14.116 1.00 86.19 146 TYR A CA 1
ATOM 1199 C C . TYR A 1 146 ? -1.069 3.294 13.072 1.00 86.19 146 TYR A C 1
ATOM 1201 O O . TYR A 1 146 ? -2.078 3.069 12.404 1.00 86.19 146 TYR A O 1
ATOM 1209 N N . GLU A 1 147 ? 0.054 2.594 12.950 1.00 82.88 147 GLU A N 1
ATOM 1210 C CA . GLU A 1 147 ? 0.208 1.438 12.061 1.00 82.88 147 GLU A CA 1
ATOM 1211 C C . GLU A 1 147 ? -0.580 0.226 12.578 1.00 82.88 147 GLU A C 1
ATOM 1213 O O . GLU A 1 147 ? -1.126 -0.546 11.798 1.00 82.88 147 GLU A O 1
ATOM 1218 N N . ASN A 1 148 ? -0.771 0.125 13.898 1.00 87.38 148 ASN A N 1
ATOM 1219 C CA . ASN A 1 148 ? -1.513 -0.964 14.531 1.00 87.38 148 ASN A CA 1
ATOM 1220 C C . ASN A 1 148 ? -3.028 -0.717 14.612 1.00 87.38 148 ASN A C 1
ATOM 1222 O O . ASN A 1 148 ? -3.742 -1.537 15.186 1.00 87.38 148 ASN A O 1
ATOM 1226 N N . ILE A 1 149 ? -3.551 0.387 14.065 1.00 87.94 149 ILE A N 1
ATOM 1227 C CA . ILE A 1 149 ? -4.991 0.696 14.122 1.00 87.94 149 ILE A CA 1
ATOM 1228 C C . ILE A 1 149 ? -5.867 -0.448 13.576 1.00 87.94 149 ILE A C 1
ATOM 1230 O O . ILE A 1 149 ? -6.841 -0.778 14.255 1.00 87.94 149 ILE A O 1
ATOM 1234 N N . PRO A 1 150 ? -5.565 -1.085 12.422 1.00 86.25 150 PRO A N 1
ATOM 1235 C CA . PRO A 1 150 ? -6.364 -2.212 11.932 1.00 86.25 150 PRO A CA 1
ATOM 1236 C C . PRO A 1 150 ? -6.429 -3.366 12.940 1.00 86.25 150 PRO A C 1
ATOM 1238 O O . PRO A 1 150 ? -7.503 -3.908 13.200 1.00 86.25 150 PRO A O 1
ATOM 1241 N N . HIS A 1 151 ? -5.299 -3.680 13.580 1.00 87.50 151 HIS A N 1
ATOM 1242 C CA . HIS A 1 151 ? -5.225 -4.696 14.627 1.00 87.50 151 HIS A CA 1
ATOM 1243 C C . HIS A 1 151 ? -6.023 -4.290 15.878 1.00 87.50 151 HIS A C 1
ATOM 1245 O O . HIS A 1 151 ? -6.808 -5.081 16.394 1.00 87.50 151 HIS A O 1
ATOM 1251 N N . ILE A 1 152 ? -5.899 -3.037 16.329 1.00 89.00 152 ILE A N 1
ATOM 1252 C CA . ILE A 1 152 ? -6.662 -2.499 17.465 1.00 89.00 152 ILE A CA 1
ATOM 1253 C C . ILE A 1 152 ? -8.171 -2.613 17.216 1.00 89.00 152 ILE A C 1
ATOM 1255 O O . ILE A 1 152 ? -8.901 -3.064 18.096 1.00 89.00 152 ILE A O 1
ATOM 1259 N N . ILE A 1 153 ? -8.642 -2.238 16.022 1.00 87.94 153 ILE A N 1
ATOM 1260 C CA . ILE A 1 153 ? -10.058 -2.358 15.650 1.00 87.94 153 ILE A CA 1
ATOM 1261 C C . ILE A 1 153 ? -10.485 -3.821 15.680 1.00 87.94 153 ILE A C 1
ATOM 1263 O O . ILE A 1 153 ? -11.524 -4.132 16.258 1.00 87.94 153 ILE A O 1
ATOM 1267 N N . SER A 1 154 ? -9.687 -4.722 15.105 1.00 86.88 154 SER A N 1
ATOM 1268 C CA . SER A 1 154 ? -10.004 -6.151 15.089 1.00 86.88 154 SER A CA 1
ATOM 1269 C C . SER A 1 154 ? -10.162 -6.723 16.503 1.00 86.88 154 SER A C 1
ATOM 1271 O O . SER A 1 154 ? -11.146 -7.408 16.772 1.00 86.88 154 SER A O 1
ATOM 1273 N N . VAL A 1 155 ? -9.266 -6.360 17.428 1.00 86.94 155 VAL A N 1
ATOM 1274 C CA . VAL A 1 155 ? -9.317 -6.794 18.834 1.00 86.94 155 VAL A CA 1
ATOM 1275 C C . VAL A 1 155 ? -10.507 -6.190 19.585 1.00 86.94 155 VAL A C 1
ATOM 1277 O O . VAL A 1 155 ? -11.215 -6.910 20.279 1.00 86.94 155 VAL A O 1
ATOM 1280 N N . ILE A 1 156 ? -10.766 -4.883 19.451 1.00 86.69 156 ILE A N 1
ATOM 1281 C CA . ILE A 1 156 ? -11.859 -4.213 20.182 1.00 86.69 156 ILE A CA 1
ATOM 1282 C C . ILE A 1 156 ? -13.233 -4.670 19.679 1.00 86.69 156 ILE A C 1
ATOM 1284 O O . ILE A 1 156 ? -14.161 -4.838 20.466 1.00 86.69 156 ILE A O 1
ATOM 1288 N N . THR A 1 157 ? -13.378 -4.855 18.367 1.00 84.62 157 THR A N 1
ATOM 1289 C CA . THR A 1 157 ? -14.669 -5.199 17.751 1.00 84.62 157 THR A CA 1
ATOM 1290 C C . THR A 1 157 ? -14.923 -6.702 17.666 1.00 84.62 157 THR A C 1
ATOM 1292 O O . THR A 1 157 ? -16.031 -7.101 17.311 1.00 84.62 157 THR A O 1
ATOM 1295 N N . ASN A 1 158 ? -13.911 -7.536 17.943 1.00 81.81 158 ASN A N 1
ATOM 1296 C CA . ASN A 1 158 ? -13.893 -8.971 17.638 1.00 81.81 158 ASN A CA 1
ATOM 1297 C C . ASN A 1 158 ? -14.240 -9.299 16.168 1.00 81.81 158 ASN A C 1
ATOM 1299 O O . ASN A 1 158 ? -14.646 -10.419 15.849 1.00 81.81 158 ASN A O 1
ATOM 1303 N N . LYS A 1 159 ? -14.087 -8.335 15.249 1.00 80.38 159 LYS A N 1
ATOM 1304 C CA . LYS A 1 159 ? -14.270 -8.540 13.807 1.00 80.38 159 LYS A CA 1
ATOM 1305 C C . LYS A 1 159 ? -12.931 -8.823 13.148 1.00 80.38 159 LYS A C 1
ATOM 1307 O O . LYS A 1 159 ? -11.889 -8.317 13.565 1.00 80.38 159 LYS A O 1
ATOM 1312 N N . ARG A 1 160 ? -12.953 -9.619 12.080 1.00 76.75 160 ARG A N 1
ATOM 1313 C CA . ARG A 1 160 ? -11.759 -9.831 11.257 1.00 76.75 160 ARG A CA 1
ATOM 1314 C C . ARG A 1 160 ? -11.388 -8.526 10.557 1.00 76.75 160 ARG A C 1
ATOM 1316 O O . ARG A 1 160 ? -12.267 -7.827 10.055 1.00 76.75 160 ARG A O 1
ATOM 1323 N N . ALA A 1 161 ? -10.093 -8.221 10.539 1.00 78.44 161 ALA A N 1
ATOM 1324 C CA . ALA A 1 161 ? -9.550 -7.167 9.694 1.00 78.44 161 ALA A CA 1
ATOM 1325 C C . ALA A 1 161 ? -9.878 -7.452 8.215 1.00 78.44 161 ALA A C 1
ATOM 1327 O O . ALA A 1 161 ? -10.087 -8.616 7.853 1.00 78.44 161 ALA A O 1
ATOM 1328 N N . PRO A 1 162 ? -9.938 -6.421 7.359 1.00 78.38 162 PRO A N 1
ATOM 1329 C CA . PRO A 1 162 ? -10.109 -6.629 5.929 1.00 78.38 162 PRO A CA 1
ATOM 1330 C C . PRO A 1 162 ? -8.981 -7.517 5.391 1.00 78.38 162 PRO A C 1
ATOM 1332 O O . PRO A 1 162 ? -7.814 -7.319 5.712 1.00 78.38 162 PRO A O 1
ATOM 1335 N N . THR A 1 163 ? -9.331 -8.518 4.589 1.00 82.44 163 THR A N 1
ATOM 1336 C CA . THR A 1 163 ? -8.372 -9.461 4.001 1.00 82.44 163 THR A CA 1
ATOM 1337 C C . THR A 1 163 ? -8.408 -9.365 2.490 1.00 82.44 163 THR A C 1
ATOM 1339 O O . THR A 1 163 ? -9.490 -9.347 1.908 1.00 82.44 163 THR A O 1
ATOM 1342 N N . LEU A 1 164 ? -7.235 -9.376 1.868 1.00 88.19 164 LEU A N 1
ATOM 1343 C CA . LEU A 1 164 ? -7.088 -9.546 0.429 1.00 88.19 164 LEU A CA 1
ATOM 1344 C C . LEU A 1 164 ? -6.823 -11.017 0.139 1.00 88.19 164 LEU A C 1
ATOM 1346 O O . LEU A 1 164 ? -6.097 -11.694 0.875 1.00 88.19 164 LEU A O 1
ATOM 1350 N N . ASP A 1 165 ? -7.404 -11.518 -0.943 1.00 90.62 165 ASP A N 1
ATOM 1351 C CA .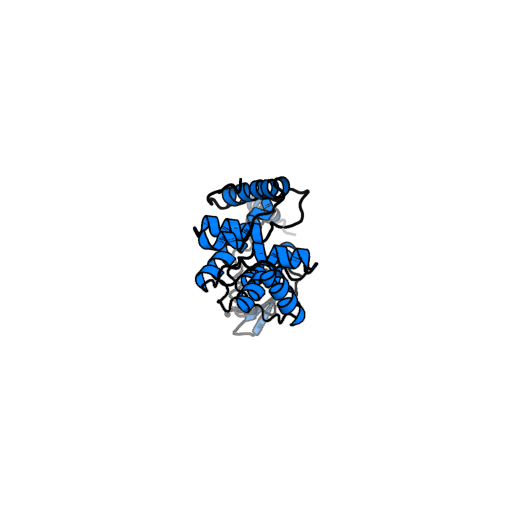 ASP A 1 165 ? -7.024 -12.817 -1.465 1.00 90.62 165 ASP A CA 1
ATOM 1352 C C . ASP A 1 165 ? -5.621 -12.750 -2.095 1.00 90.62 165 ASP A C 1
ATOM 1354 O O . ASP A 1 165 ? -5.094 -11.684 -2.436 1.00 90.62 165 ASP A O 1
ATOM 1358 N N . ARG A 1 166 ? -4.998 -13.920 -2.255 1.00 90.50 166 ARG A N 1
ATOM 1359 C CA . ARG A 1 166 ? -3.615 -14.017 -2.734 1.00 90.50 166 ARG A CA 1
ATOM 1360 C C . ARG A 1 166 ? -3.431 -13.394 -4.118 1.00 90.50 166 ARG A C 1
ATOM 1362 O O . ARG A 1 166 ? -2.413 -12.751 -4.357 1.00 90.50 166 ARG A O 1
ATOM 1369 N N . LYS A 1 167 ? -4.410 -13.564 -5.012 1.00 93.25 167 LYS A N 1
ATOM 1370 C CA . LYS A 1 167 ? -4.335 -13.047 -6.381 1.00 93.25 167 LYS A CA 1
ATOM 1371 C C . LYS A 1 167 ? -4.355 -11.522 -6.363 1.00 93.25 167 LYS A C 1
ATOM 1373 O O . LYS A 1 167 ? -3.540 -10.903 -7.040 1.00 93.25 167 LYS A O 1
ATOM 1378 N N . THR A 1 168 ? -5.208 -10.917 -5.540 1.00 92.62 168 THR A N 1
ATOM 1379 C CA . THR A 1 168 ? -5.235 -9.459 -5.373 1.00 92.62 168 THR A CA 1
ATOM 1380 C C . THR A 1 168 ? -3.918 -8.913 -4.817 1.00 92.62 168 THR A C 1
ATOM 1382 O O . THR A 1 168 ? -3.404 -7.917 -5.325 1.00 92.62 168 THR A O 1
ATOM 1385 N N . GLU A 1 169 ? -3.306 -9.576 -3.830 1.00 93.25 169 GLU A N 1
ATOM 1386 C CA . GLU A 1 169 ? -1.979 -9.169 -3.348 1.00 93.25 169 GLU A CA 1
ATOM 1387 C C . GLU A 1 169 ? -0.899 -9.247 -4.434 1.00 93.25 169 GLU A C 1
ATOM 1389 O O . GLU A 1 169 ? -0.053 -8.356 -4.528 1.00 93.25 169 GLU A O 1
ATOM 1394 N N . GLU A 1 170 ? -0.900 -10.308 -5.242 1.00 93.94 170 GLU A N 1
ATOM 1395 C CA . GLU A 1 170 ? 0.046 -10.483 -6.348 1.00 93.94 170 GLU A CA 1
ATOM 1396 C C . GLU A 1 170 ? -0.126 -9.382 -7.406 1.00 93.94 170 GLU A C 1
ATOM 1398 O O . GLU A 1 170 ? 0.872 -8.804 -7.843 1.00 93.94 170 GLU A O 1
ATOM 1403 N N . VAL A 1 171 ? -1.371 -9.026 -7.746 1.00 95.75 171 VAL A N 1
ATOM 1404 C CA . VAL A 1 171 ? -1.685 -7.912 -8.657 1.00 95.75 171 VAL A CA 1
ATOM 1405 C C . VAL A 1 171 ? -1.151 -6.592 -8.102 1.00 95.75 171 VAL A C 1
ATOM 1407 O O . VAL A 1 171 ? -0.401 -5.902 -8.789 1.00 95.75 171 VAL A O 1
ATOM 1410 N N . LEU A 1 172 ? -1.443 -6.265 -6.840 1.00 95.62 172 LEU A N 1
ATOM 1411 C CA . LEU A 1 172 ? -0.950 -5.042 -6.196 1.00 95.62 172 LEU A CA 1
ATOM 1412 C C . LEU A 1 172 ? 0.587 -4.976 -6.172 1.00 95.62 172 LEU A C 1
ATOM 1414 O O . LEU A 1 172 ? 1.172 -3.916 -6.402 1.00 95.62 172 LEU A O 1
ATOM 1418 N N . ARG A 1 173 ? 1.263 -6.108 -5.936 1.00 95.06 173 ARG A N 1
ATOM 1419 C CA . ARG A 1 173 ? 2.732 -6.197 -5.990 1.00 95.06 173 ARG A CA 1
ATOM 1420 C C . ARG A 1 173 ? 3.272 -6.044 -7.413 1.00 95.06 173 ARG A C 1
ATOM 1422 O O . ARG A 1 173 ? 4.357 -5.484 -7.563 1.00 95.06 173 ARG A O 1
ATOM 1429 N N . SER A 1 174 ? 2.558 -6.524 -8.435 1.00 94.31 174 SER A N 1
ATOM 1430 C CA . SER A 1 174 ? 2.925 -6.304 -9.843 1.00 94.31 174 SER A CA 1
ATOM 1431 C C . SER A 1 174 ? 2.851 -4.824 -10.194 1.00 94.31 174 SER A C 1
ATOM 1433 O O . SER A 1 174 ? 3.864 -4.248 -10.588 1.00 94.31 174 SER A O 1
ATOM 1435 N N . LEU A 1 175 ? 1.713 -4.180 -9.908 1.00 96.25 175 LEU A N 1
ATOM 1436 C CA . LEU A 1 175 ? 1.525 -2.745 -10.135 1.00 96.25 175 LEU A CA 1
ATOM 1437 C C . LEU A 1 175 ? 2.612 -1.927 -9.424 1.00 96.25 175 LEU A C 1
ATOM 1439 O O . LEU A 1 175 ? 3.188 -1.008 -10.004 1.00 96.25 175 LEU A O 1
ATOM 1443 N N . PHE A 1 176 ? 2.967 -2.296 -8.187 1.00 96.44 176 PHE A N 1
ATOM 1444 C CA . PHE A 1 176 ? 4.044 -1.629 -7.455 1.00 96.44 176 PHE A CA 1
ATOM 1445 C C . PHE A 1 176 ? 5.409 -1.735 -8.141 1.00 96.44 176 PHE A C 1
ATOM 1447 O O . PHE A 1 176 ? 6.180 -0.774 -8.111 1.00 96.44 176 PHE A O 1
ATOM 1454 N N . LYS A 1 177 ? 5.730 -2.884 -8.746 1.00 93.00 177 LYS A N 1
ATOM 1455 C CA . LYS A 1 177 ? 6.976 -3.066 -9.505 1.00 93.00 177 LYS A CA 1
ATOM 1456 C C . LYS A 1 177 ? 6.966 -2.232 -10.784 1.00 93.00 177 LYS A C 1
ATOM 1458 O O . LYS A 1 177 ? 7.969 -1.586 -11.079 1.00 93.00 177 LYS A O 1
ATOM 1463 N N . GLU A 1 178 ? 5.840 -2.201 -11.490 1.00 94.50 178 GLU A N 1
ATOM 1464 C CA . GLU A 1 178 ? 5.681 -1.475 -12.754 1.00 94.50 178 GLU A CA 1
ATOM 1465 C C . GLU A 1 178 ? 5.882 0.034 -12.587 1.00 94.50 178 GLU A C 1
ATOM 1467 O O . GLU A 1 178 ? 6.570 0.650 -13.397 1.00 94.50 178 GLU A O 1
ATOM 1472 N N . ILE A 1 179 ? 5.397 0.630 -11.490 1.00 95.25 179 ILE A N 1
ATOM 1473 C CA . ILE A 1 179 ? 5.548 2.076 -11.255 1.00 95.25 179 ILE A CA 1
ATOM 1474 C C . ILE A 1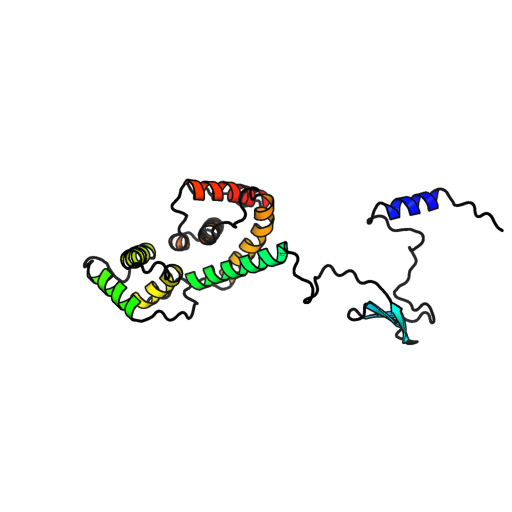 179 ? 6.964 2.516 -10.855 1.00 95.25 179 ILE A C 1
ATOM 1476 O O . ILE A 1 179 ? 7.218 3.720 -10.810 1.00 95.25 179 ILE A O 1
ATOM 1480 N N . GLN A 1 180 ? 7.901 1.606 -10.550 1.00 93.00 180 GLN A N 1
ATOM 1481 C CA . GLN A 1 180 ? 9.228 2.008 -10.054 1.00 93.00 180 GLN A CA 1
ATOM 1482 C C . GLN A 1 180 ? 10.033 2.790 -11.099 1.00 93.00 180 GLN A C 1
ATOM 1484 O O . GLN A 1 180 ? 10.580 3.846 -10.775 1.00 93.00 180 GLN A O 1
ATOM 1489 N N . ILE A 1 181 ? 10.087 2.296 -12.341 1.00 91.06 181 ILE A N 1
ATOM 1490 C CA . ILE A 1 181 ? 10.831 2.940 -13.435 1.00 91.06 181 ILE A CA 1
ATOM 1491 C C . ILE A 1 181 ? 10.163 4.266 -13.848 1.00 91.06 181 ILE A C 1
ATOM 1493 O O . ILE A 1 181 ? 10.846 5.292 -13.822 1.00 91.06 181 ILE A O 1
ATOM 1497 N N . PRO A 1 182 ? 8.843 4.319 -14.126 1.00 94.50 182 PRO A N 1
ATOM 1498 C CA . PRO A 1 182 ? 8.143 5.576 -14.392 1.00 94.50 182 PRO A CA 1
ATOM 1499 C C . PRO A 1 182 ? 8.291 6.600 -13.266 1.00 94.50 182 PRO A C 1
ATOM 1501 O O . PRO A 1 182 ? 8.465 7.789 -13.530 1.00 94.50 182 PRO A O 1
ATOM 1504 N N . PHE A 1 183 ? 8.276 6.167 -11.999 1.00 93.81 183 PHE A N 1
ATOM 1505 C CA . PHE A 1 183 ? 8.526 7.072 -10.881 1.00 93.81 183 PHE A CA 1
ATOM 1506 C C . PHE A 1 183 ? 9.924 7.688 -10.969 1.00 93.81 183 PHE A C 1
ATOM 1508 O O . PHE A 1 183 ? 10.057 8.895 -10.799 1.00 93.81 183 PHE A O 1
ATOM 1515 N N . MET A 1 184 ? 10.962 6.894 -11.245 1.00 90.12 184 MET A N 1
ATOM 1516 C CA . MET A 1 184 ? 12.328 7.411 -11.377 1.00 90.12 184 MET A CA 1
ATOM 1517 C C . MET A 1 184 ? 12.459 8.422 -12.519 1.00 90.12 184 MET A C 1
ATOM 1519 O O . MET A 1 184 ? 13.104 9.450 -12.332 1.00 90.12 184 MET A O 1
ATOM 1523 N N . ASN A 1 185 ? 11.804 8.170 -13.652 1.00 91.31 185 ASN A N 1
ATOM 1524 C CA . ASN A 1 185 ? 11.857 9.051 -14.821 1.00 91.31 185 ASN A CA 1
ATOM 1525 C C . ASN A 1 185 ? 11.120 10.383 -14.605 1.00 91.31 185 ASN A C 1
ATOM 1527 O O . ASN A 1 185 ? 11.491 11.399 -15.188 1.00 91.31 185 ASN A O 1
ATOM 1531 N N . ASN A 1 186 ? 10.084 10.389 -13.761 1.00 92.50 186 ASN A N 1
ATOM 1532 C CA . ASN A 1 186 ? 9.203 11.543 -13.571 1.00 92.50 186 ASN A CA 1
ATOM 1533 C C . ASN A 1 186 ? 9.359 12.244 -12.215 1.00 92.50 186 ASN A C 1
ATOM 1535 O O . ASN A 1 186 ? 8.703 13.265 -11.971 1.00 92.50 186 ASN A O 1
ATOM 1539 N N . CYS A 1 187 ? 10.203 11.722 -11.321 1.00 89.75 187 CYS A N 1
ATOM 1540 C CA . CYS A 1 187 ? 10.450 12.332 -10.021 1.00 89.75 187 CYS A CA 1
ATOM 1541 C C . CYS A 1 187 ? 11.264 13.626 -10.195 1.00 89.75 187 CYS A C 1
ATOM 1543 O O . CYS A 1 187 ? 12.350 13.594 -10.775 1.00 89.75 187 CYS A O 1
ATOM 1545 N N . PRO A 1 188 ? 10.786 14.776 -9.683 1.00 89.12 188 PRO A N 1
ATOM 1546 C CA . PRO A 1 188 ? 11.532 16.022 -9.781 1.00 89.12 188 PRO A CA 1
ATOM 1547 C C . PRO A 1 188 ? 12.856 15.926 -9.004 1.00 89.12 188 PRO A C 1
ATOM 1549 O O . PRO A 1 188 ? 12.886 15.312 -7.935 1.00 89.12 188 PRO A O 1
ATOM 1552 N N . PRO A 1 189 ? 13.933 16.589 -9.467 1.00 85.06 189 PRO A N 1
ATOM 1553 C CA . PRO A 1 189 ? 15.265 16.480 -8.861 1.00 85.06 189 PRO A CA 1
ATOM 1554 C C . PRO A 1 189 ? 15.324 16.988 -7.411 1.00 85.06 189 PRO A C 1
ATOM 1556 O O . PRO A 1 189 ? 16.172 16.564 -6.630 1.00 85.06 189 PRO A O 1
ATOM 1559 N N . SER A 1 190 ? 14.397 17.867 -7.017 1.00 86.50 190 SER A N 1
ATOM 1560 C CA . SER A 1 190 ? 14.255 18.346 -5.637 1.00 86.50 190 SER A CA 1
ATOM 1561 C C . SER A 1 190 ? 13.681 17.294 -4.677 1.00 86.50 190 SER A C 1
ATOM 1563 O O . SER A 1 190 ? 13.818 17.430 -3.460 1.00 86.50 190 SER A O 1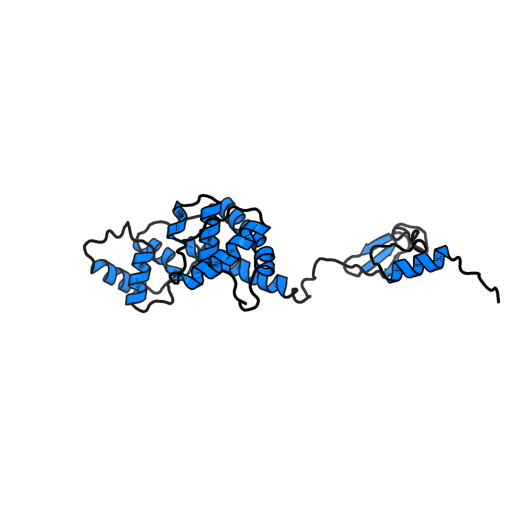
ATOM 1565 N N . ARG A 1 191 ? 13.047 16.230 -5.189 1.00 86.94 191 ARG A N 1
ATOM 1566 C CA . ARG A 1 191 ? 12.413 15.178 -4.391 1.00 86.94 191 ARG A CA 1
ATOM 1567 C C . ARG A 1 191 ? 13.244 13.900 -4.435 1.00 86.94 191 ARG A C 1
ATOM 1569 O O . ARG A 1 191 ? 13.422 13.294 -5.480 1.00 86.94 191 ARG A O 1
ATOM 1576 N N . LYS A 1 192 ? 13.664 13.431 -3.259 1.00 77.31 192 LYS A N 1
ATOM 1577 C CA . LYS A 1 192 ? 14.361 12.139 -3.101 1.00 77.31 192 LYS A CA 1
ATOM 1578 C C . LYS A 1 192 ? 13.441 11.005 -2.636 1.00 77.31 192 LYS A C 1
ATOM 1580 O O . LYS A 1 192 ? 13.711 9.833 -2.879 1.00 77.31 192 LYS A O 1
ATOM 1585 N N . ASN A 1 193 ? 12.351 11.352 -1.950 1.00 86.69 193 ASN A N 1
ATOM 1586 C CA . ASN A 1 193 ? 11.455 10.379 -1.328 1.00 86.69 193 ASN A CA 1
ATOM 1587 C C . ASN A 1 193 ? 10.421 9.847 -2.321 1.00 86.69 193 ASN A C 1
ATOM 1589 O O . ASN A 1 193 ? 9.869 10.610 -3.115 1.00 86.69 193 ASN A O 1
ATOM 1593 N N . PHE A 1 194 ? 10.095 8.561 -2.199 1.00 92.38 194 PHE A N 1
ATOM 1594 C CA . PHE A 1 194 ? 9.014 7.927 -2.952 1.00 92.38 194 PHE A CA 1
ATOM 1595 C C . PHE A 1 194 ? 7.642 8.572 -2.663 1.00 92.38 194 PHE A C 1
ATOM 1597 O O . PHE A 1 194 ? 7.495 9.391 -1.744 1.00 92.38 194 PHE A O 1
ATOM 1604 N N . LEU A 1 195 ? 6.631 8.237 -3.469 1.00 93.75 195 LEU A N 1
ATOM 1605 C CA . LEU A 1 195 ? 5.227 8.519 -3.156 1.00 93.75 195 LEU A CA 1
ATOM 1606 C C . LEU A 1 195 ? 4.843 7.877 -1.812 1.00 93.75 195 LEU A C 1
ATOM 1608 O O . LEU A 1 195 ? 5.470 6.923 -1.354 1.00 93.75 195 LEU A O 1
ATOM 1612 N N . SER A 1 196 ? 3.840 8.427 -1.133 1.00 93.38 196 SER A N 1
ATOM 1613 C CA . SER A 1 196 ? 3.338 7.811 0.095 1.00 93.38 196 SER A CA 1
ATOM 1614 C C . SER A 1 196 ? 2.726 6.449 -0.238 1.00 93.38 196 SER A C 1
ATOM 1616 O O . SER A 1 196 ? 1.931 6.351 -1.165 1.00 93.38 196 SER A O 1
ATOM 1618 N N . TYR A 1 197 ? 3.047 5.406 0.529 1.00 93.75 197 TYR A N 1
ATOM 1619 C CA . TYR A 1 197 ? 2.497 4.063 0.300 1.00 93.75 197 TYR A CA 1
ATOM 1620 C C . TYR A 1 197 ? 0.969 4.034 0.419 1.00 93.75 197 TYR A C 1
ATOM 1622 O O . TYR A 1 197 ? 0.313 3.433 -0.422 1.00 93.75 197 TYR A O 1
ATOM 1630 N N . SER A 1 198 ? 0.400 4.775 1.378 1.00 91.75 198 SER A N 1
ATOM 1631 C CA . SER A 1 198 ? -1.055 4.968 1.485 1.00 91.75 198 SER A CA 1
ATOM 1632 C C . SER A 1 198 ? -1.638 5.635 0.235 1.00 91.75 198 SER A C 1
ATOM 1634 O O . SER A 1 198 ? -2.699 5.240 -0.225 1.00 91.75 198 SER A O 1
ATOM 1636 N N . TYR A 1 199 ? -0.939 6.616 -0.349 1.00 95.31 199 TYR A N 1
ATOM 1637 C CA . TYR A 1 199 ? -1.365 7.251 -1.602 1.00 95.31 199 TYR A CA 1
ATOM 1638 C C . TYR A 1 199 ? -1.318 6.265 -2.778 1.00 95.31 199 TYR A C 1
ATOM 1640 O O . TYR A 1 199 ? -2.287 6.145 -3.514 1.00 95.31 199 TYR A O 1
ATOM 1648 N N . VAL A 1 200 ? -0.221 5.518 -2.926 1.00 96.56 200 VAL A N 1
ATOM 1649 C CA . VAL A 1 200 ? -0.058 4.535 -4.009 1.00 96.56 200 VAL A CA 1
ATOM 1650 C C . VAL A 1 200 ? -1.100 3.420 -3.913 1.00 96.56 200 VAL A C 1
ATOM 1652 O O . VAL A 1 200 ? -1.713 3.081 -4.917 1.00 96.56 200 VAL A O 1
ATOM 1655 N N . LEU A 1 201 ? -1.351 2.887 -2.712 1.00 95.38 201 LEU A N 1
ATOM 1656 C CA . LEU A 1 201 ? -2.394 1.881 -2.492 1.00 95.38 201 LEU A CA 1
ATOM 1657 C C . LEU A 1 201 ? -3.789 2.426 -2.801 1.00 95.38 201 LEU A C 1
ATOM 1659 O O . LEU A 1 201 ? -4.577 1.720 -3.422 1.00 95.38 201 LEU A O 1
ATOM 1663 N N . HIS A 1 202 ? -4.074 3.679 -2.433 1.00 95.44 202 HIS A N 1
ATOM 1664 C CA . HIS A 1 202 ? -5.323 4.343 -2.806 1.00 95.44 202 HIS A CA 1
ATOM 1665 C C . HIS A 1 202 ? -5.488 4.384 -4.328 1.00 95.44 202 HIS A C 1
ATOM 1667 O O . HIS A 1 202 ? -6.501 3.923 -4.842 1.00 95.44 202 HIS A O 1
ATOM 1673 N N . LYS A 1 203 ? -4.457 4.835 -5.054 1.00 97.31 203 LYS A N 1
ATOM 1674 C CA . LYS A 1 203 ? -4.475 4.893 -6.521 1.00 97.31 203 LYS A CA 1
ATOM 1675 C C . LYS A 1 203 ? -4.599 3.524 -7.184 1.00 97.31 203 LYS A C 1
ATOM 1677 O O . LYS A 1 203 ? -5.305 3.392 -8.176 1.00 97.31 203 LYS A O 1
ATOM 1682 N N . PHE A 1 204 ? -3.959 2.492 -6.637 1.00 97.25 204 PHE A N 1
ATOM 1683 C CA . PHE A 1 204 ? -4.155 1.125 -7.121 1.00 97.25 204 PHE A CA 1
ATOM 1684 C C . PHE A 1 204 ? -5.581 0.631 -6.895 1.00 97.25 204 PHE A C 1
ATOM 1686 O O . PHE A 1 204 ? -6.129 -0.021 -7.774 1.00 97.25 204 PHE A O 1
ATOM 1693 N N . CYS A 1 205 ? -6.191 0.949 -5.751 1.00 95.12 205 CYS A N 1
ATOM 1694 C CA . CYS A 1 205 ? -7.582 0.587 -5.499 1.00 95.12 205 CYS A CA 1
ATOM 1695 C C . CYS A 1 205 ? -8.529 1.301 -6.469 1.00 95.12 205 CYS A C 1
ATOM 1697 O O . CYS A 1 205 ? -9.425 0.647 -6.981 1.00 95.12 205 CYS A O 1
ATOM 1699 N N . GLU A 1 206 ? -8.301 2.582 -6.779 1.00 96.00 206 GLU A N 1
ATOM 1700 C CA . GLU A 1 206 ? -9.081 3.303 -7.799 1.00 96.00 206 GLU A CA 1
ATOM 1701 C C . GLU A 1 206 ? -8.951 2.646 -9.187 1.00 96.00 206 GLU A C 1
ATOM 1703 O O . GLU A 1 206 ? -9.952 2.418 -9.856 1.00 96.00 206 GLU A O 1
ATOM 1708 N N . LEU A 1 207 ? -7.733 2.278 -9.607 1.00 96.06 207 LEU A N 1
ATOM 1709 C CA . LEU A 1 207 ? -7.488 1.611 -10.897 1.00 96.06 207 LEU A CA 1
ATOM 1710 C C . LEU A 1 207 ? -8.101 0.208 -11.000 1.00 96.06 207 LEU A C 1
ATOM 1712 O O . LEU A 1 207 ? -8.402 -0.249 -12.100 1.00 96.06 207 LEU A O 1
ATOM 1716 N N . LEU A 1 208 ? -8.223 -0.491 -9.873 1.00 95.44 208 LEU A N 1
ATOM 1717 C CA . LEU A 1 208 ? -8.777 -1.844 -9.791 1.00 95.44 208 LEU A CA 1
ATOM 1718 C C . LEU A 1 208 ? -10.265 -1.856 -9.401 1.00 95.44 208 LEU A C 1
ATOM 1720 O O . LEU A 1 208 ? -10.813 -2.935 -9.193 1.00 95.44 208 LEU A O 1
ATOM 1724 N N . GLU A 1 209 ? -10.900 -0.685 -9.271 1.00 94.62 209 GLU A N 1
ATOM 1725 C CA . GLU A 1 209 ? -12.300 -0.521 -8.840 1.00 94.62 209 GLU A CA 1
ATOM 1726 C C . GLU A 1 209 ? -12.586 -1.114 -7.439 1.00 94.62 209 GLU A C 1
ATOM 1728 O O . GLU A 1 209 ? -13.684 -1.571 -7.112 1.00 94.62 209 GLU A O 1
ATOM 1733 N N . PHE A 1 210 ? -11.586 -1.101 -6.555 1.00 93.25 210 PHE A N 1
ATOM 1734 C CA . PHE A 1 210 ? -11.699 -1.550 -5.166 1.00 93.25 210 PHE A CA 1
ATOM 1735 C C . PHE A 1 210 ? -12.124 -0.419 -4.223 1.00 93.25 210 PHE A C 1
ATOM 1737 O O . PHE A 1 210 ? -11.500 -0.176 -3.187 1.00 93.25 210 PHE A O 1
ATOM 1744 N N . ASP A 1 211 ? -13.236 0.241 -4.546 1.00 89.25 211 ASP A N 1
ATOM 1745 C CA . ASP A 1 211 ? -13.733 1.424 -3.826 1.00 89.25 211 ASP A CA 1
ATOM 1746 C C . ASP A 1 211 ? -13.981 1.167 -2.333 1.00 89.25 211 ASP A C 1
ATOM 1748 O O . ASP A 1 211 ? -13.732 2.017 -1.475 1.00 89.25 211 ASP A O 1
ATOM 1752 N N . HIS A 1 212 ? -14.409 -0.053 -2.002 1.00 86.94 212 HIS A N 1
ATOM 1753 C CA . HIS A 1 212 ? -14.637 -0.505 -0.629 1.00 86.94 212 HIS A CA 1
ATOM 1754 C C . HIS A 1 212 ? -13.368 -0.495 0.245 1.00 86.94 212 HIS A C 1
ATOM 1756 O O . HIS A 1 212 ? -13.472 -0.513 1.472 1.00 86.94 212 HIS A O 1
ATOM 1762 N N . LEU A 1 213 ? -12.174 -0.446 -0.357 1.00 88.25 213 LEU A N 1
ATOM 1763 C CA . LEU A 1 213 ? -10.894 -0.409 0.353 1.00 88.25 213 LEU A CA 1
ATOM 1764 C C . LEU A 1 213 ? -10.347 1.009 0.562 1.00 88.25 213 LEU A C 1
ATOM 1766 O O . LEU A 1 213 ? -9.460 1.210 1.395 1.00 88.25 213 LEU A O 1
ATOM 1770 N N . LEU A 1 214 ? -10.882 2.011 -0.142 1.00 88.81 214 LEU A N 1
ATOM 1771 C CA . LEU A 1 214 ? -10.354 3.381 -0.123 1.00 88.81 214 LEU A CA 1
ATOM 1772 C C . LEU A 1 214 ? -10.391 4.018 1.273 1.00 88.81 214 LEU A C 1
ATOM 1774 O O . LEU A 1 214 ? -9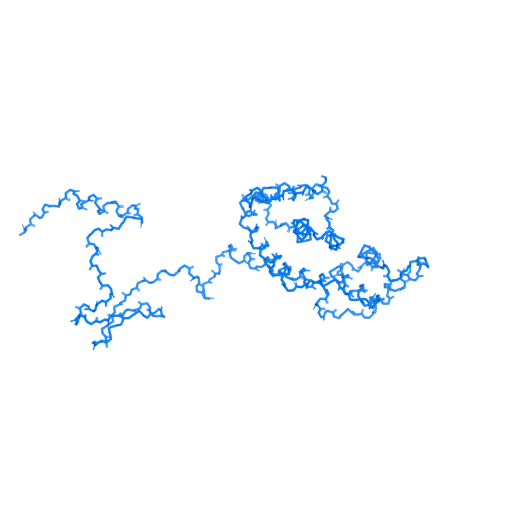.547 4.858 1.598 1.00 88.81 214 LEU A O 1
ATOM 1778 N N . GLU A 1 215 ? -11.322 3.599 2.139 1.00 83.56 215 GLU A N 1
ATOM 1779 C CA . GLU A 1 215 ? -11.414 4.113 3.511 1.00 83.56 215 GLU A CA 1
ATOM 1780 C C . GLU A 1 215 ? -10.197 3.764 4.385 1.00 83.56 215 GLU A C 1
ATOM 1782 O O . GLU A 1 215 ? -9.901 4.494 5.340 1.00 83.56 215 GLU A O 1
ATOM 1787 N N . TYR A 1 216 ? -9.478 2.689 4.045 1.00 83.44 216 TYR A N 1
ATOM 1788 C CA . TYR A 1 216 ? -8.300 2.210 4.771 1.00 83.44 216 TYR A CA 1
ATOM 1789 C C . TYR A 1 216 ? -6.999 2.853 4.293 1.00 83.44 216 TYR A C 1
ATOM 1791 O O . TYR A 1 216 ? -6.014 2.862 5.033 1.00 83.44 216 TYR A O 1
ATOM 1799 N N . PHE A 1 217 ? -7.008 3.451 3.101 1.00 88.31 217 PHE A N 1
ATOM 1800 C CA . PHE A 1 217 ? -5.858 4.123 2.500 1.00 88.31 217 PHE A CA 1
ATOM 1801 C C . PHE A 1 217 ? -6.131 5.623 2.358 1.00 88.31 217 PHE A C 1
ATOM 1803 O O . PHE A 1 217 ? -6.255 6.135 1.248 1.00 88.31 217 PHE A O 1
ATOM 1810 N N . PRO A 1 218 ? -6.274 6.376 3.465 1.00 85.69 218 PRO A N 1
ATOM 1811 C CA . PRO A 1 218 ? -6.616 7.785 3.385 1.00 85.69 218 PRO A CA 1
ATOM 1812 C C . PRO A 1 218 ? -5.509 8.592 2.699 1.00 85.69 218 PRO A C 1
ATOM 1814 O O . PRO A 1 218 ? -4.315 8.430 2.971 1.00 85.69 218 PRO A O 1
ATOM 1817 N N . LEU A 1 219 ? -5.927 9.530 1.855 1.00 90.94 219 LEU A N 1
ATOM 1818 C CA . LEU A 1 219 ? -5.035 10.486 1.212 1.00 90.94 219 LEU A CA 1
ATOM 1819 C C . LEU A 1 219 ? -4.437 11.481 2.221 1.00 90.94 219 LEU A C 1
ATOM 1821 O O . LEU A 1 219 ? -4.920 11.669 3.346 1.00 90.94 219 LEU A O 1
ATOM 1825 N N . LEU A 1 220 ? -3.355 12.147 1.810 1.00 88.69 220 LEU A N 1
ATOM 1826 C CA . LEU A 1 220 ? -2.704 13.160 2.635 1.00 88.69 220 LEU A CA 1
ATOM 1827 C C . LEU A 1 220 ? -3.624 14.357 2.898 1.00 88.69 220 LEU A C 1
ATOM 1829 O O . LEU A 1 220 ? -4.248 14.896 1.993 1.00 88.69 220 LEU A O 1
ATOM 1833 N N . LYS A 1 221 ? -3.606 14.855 4.141 1.00 85.62 221 LYS A N 1
ATOM 1834 C CA . LYS A 1 221 ? -4.377 16.047 4.541 1.00 85.62 221 LYS A CA 1
ATOM 1835 C C . LYS A 1 221 ? -3.885 17.350 3.904 1.00 85.62 221 LYS A C 1
ATOM 1837 O O . LYS A 1 221 ? -4.658 18.288 3.758 1.00 85.62 221 LYS A O 1
ATOM 1842 N N . SER A 1 222 ? -2.590 17.442 3.601 1.00 91.62 222 SER A N 1
ATOM 1843 C CA . SER A 1 222 ? -2.005 18.636 2.983 1.00 91.62 222 SER A CA 1
ATOM 1844 C C . SER A 1 222 ? -2.303 18.620 1.488 1.00 91.62 222 SER A C 1
ATOM 1846 O O . SER A 1 222 ? -1.759 17.781 0.770 1.00 91.62 222 SER A O 1
ATOM 1848 N N . ARG A 1 223 ? -3.147 19.558 1.037 1.00 90.44 223 ARG A N 1
ATOM 1849 C CA . ARG A 1 223 ?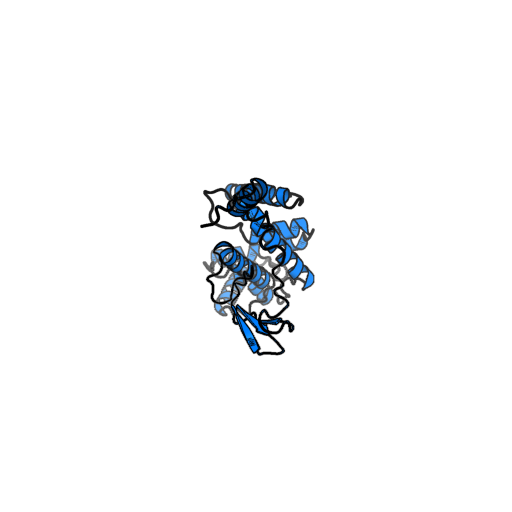 -3.532 19.706 -0.375 1.00 90.44 223 ARG A CA 1
ATOM 1850 C C . ARG A 1 223 ? -2.321 19.897 -1.285 1.00 90.44 223 ARG A C 1
ATOM 1852 O O . ARG A 1 223 ? -2.226 19.229 -2.300 1.00 90.44 223 ARG A O 1
ATOM 1859 N N . GLU A 1 224 ? -1.357 20.720 -0.882 1.00 91.50 224 GLU A N 1
ATOM 1860 C CA . GLU A 1 224 ? -0.117 20.950 -1.640 1.00 91.50 224 GLU A CA 1
ATOM 1861 C C . GLU A 1 224 ? 0.720 19.673 -1.810 1.00 91.50 224 GLU A C 1
ATOM 1863 O O . GLU A 1 224 ? 1.191 19.364 -2.907 1.00 91.50 224 GLU A O 1
ATOM 1868 N N . LYS A 1 225 ? 0.875 18.886 -0.734 1.00 90.81 225 LYS A N 1
ATOM 1869 C CA . LYS A 1 225 ? 1.606 17.609 -0.790 1.00 90.81 225 LYS A CA 1
ATOM 1870 C C . LYS A 1 225 ? 0.858 16.550 -1.593 1.00 90.81 225 LYS A C 1
ATOM 1872 O O . LYS A 1 225 ? 1.504 15.695 -2.194 1.00 90.81 225 LYS A O 1
ATOM 1877 N N . LEU A 1 226 ? -0.474 16.574 -1.563 1.00 93.88 226 LEU A N 1
ATOM 1878 C CA . LEU A 1 226 ? -1.313 15.685 -2.359 1.00 93.88 226 LEU A CA 1
ATOM 1879 C C . LEU A 1 226 ? -1.215 16.044 -3.845 1.00 93.88 226 LEU A C 1
ATOM 1881 O O . LEU A 1 226 ? -0.879 15.182 -4.645 1.00 93.88 226 LEU A O 1
ATOM 1885 N N . HIS A 1 227 ? -1.371 17.323 -4.186 1.00 93.62 227 HIS A N 1
ATOM 1886 C CA . HIS A 1 227 ? -1.243 17.823 -5.552 1.00 93.62 227 HIS A CA 1
ATOM 1887 C C . HIS A 1 227 ? 0.136 17.511 -6.151 1.00 93.62 227 HIS A C 1
ATOM 1889 O O . HIS A 1 227 ? 0.235 16.984 -7.252 1.00 93.62 227 HIS A O 1
ATOM 1895 N N . THR A 1 228 ? 1.215 17.722 -5.388 1.00 92.56 228 THR A N 1
ATOM 1896 C CA . THR A 1 228 ? 2.572 17.335 -5.818 1.00 92.56 228 THR A CA 1
ATOM 1897 C C . THR A 1 228 ? 2.698 15.830 -6.108 1.00 92.56 228 THR A C 1
ATOM 1899 O O . THR A 1 228 ? 3.504 15.433 -6.946 1.00 92.56 228 THR A O 1
ATOM 1902 N N . GLN A 1 229 ? 1.951 14.969 -5.408 1.00 94.69 229 GLN A N 1
ATOM 1903 C CA . GLN A 1 229 ? 1.928 13.534 -5.711 1.00 94.69 229 GLN A CA 1
ATOM 1904 C C . GLN A 1 229 ? 1.094 13.222 -6.950 1.00 94.69 229 GLN A C 1
ATOM 1906 O O . GLN A 1 229 ? 1.580 12.460 -7.780 1.00 94.69 229 GLN A O 1
ATOM 1911 N N . ASP A 1 230 ? -0.067 13.859 -7.112 1.00 95.81 230 ASP A N 1
ATOM 1912 C CA . ASP A 1 230 ? -0.909 13.728 -8.307 1.00 95.81 230 ASP A CA 1
ATOM 1913 C C . ASP A 1 230 ? -0.157 14.111 -9.582 1.00 95.81 230 ASP A C 1
ATOM 1915 O O . ASP A 1 230 ? -0.200 13.360 -10.545 1.00 95.81 230 ASP A O 1
ATOM 1919 N N . LEU A 1 231 ? 0.623 15.196 -9.572 1.00 95.31 231 LEU A N 1
ATOM 1920 C CA . LEU A 1 231 ? 1.426 15.604 -10.734 1.00 95.31 231 LEU A CA 1
ATOM 1921 C C . LEU A 1 231 ? 2.476 14.562 -11.150 1.00 95.31 231 LEU A C 1
ATOM 1923 O O . LEU A 1 231 ? 2.835 14.465 -12.322 1.00 95.31 231 LEU A O 1
ATOM 1927 N N . ILE A 1 232 ? 3.024 13.806 -10.195 1.00 95.62 232 ILE A N 1
ATOM 1928 C CA . ILE A 1 232 ? 3.961 12.715 -10.500 1.00 95.62 232 ILE A CA 1
ATOM 1929 C C . ILE A 1 232 ? 3.180 11.483 -10.955 1.00 95.62 232 ILE A C 1
ATOM 1931 O O . ILE A 1 232 ? 3.584 10.821 -11.907 1.00 95.62 232 ILE A O 1
ATOM 1935 N N . TRP A 1 233 ? 2.065 11.187 -10.290 1.00 97.19 233 TRP A N 1
ATOM 1936 C CA . TRP A 1 233 ? 1.202 10.059 -10.611 1.00 97.19 233 TRP A CA 1
ATOM 1937 C C . TRP A 1 233 ? 0.610 10.159 -12.016 1.00 97.19 233 TRP A C 1
ATOM 1939 O O . TRP A 1 233 ? 0.654 9.186 -12.754 1.00 97.19 233 TRP A O 1
ATOM 1949 N N . GLU A 1 234 ? 0.159 11.342 -12.431 1.00 97.56 234 GLU A N 1
ATOM 1950 C CA . GLU A 1 234 ? -0.336 11.616 -13.782 1.00 97.56 234 GLU A CA 1
ATOM 1951 C C . GLU A 1 234 ? 0.700 11.244 -14.848 1.00 97.56 234 GLU A C 1
ATOM 1953 O O . GLU A 1 234 ? 0.382 10.585 -15.838 1.00 97.56 234 GLU A O 1
ATOM 1958 N N . LYS A 1 235 ? 1.970 11.594 -14.616 1.00 97.38 235 LYS A N 1
ATOM 1959 C CA . LYS A 1 235 ? 3.066 11.235 -15.522 1.00 97.38 235 LYS A CA 1
ATOM 1960 C C . LYS A 1 235 ? 3.358 9.735 -15.518 1.00 97.38 235 LYS A C 1
ATOM 1962 O O . LYS A 1 235 ? 3.569 9.161 -16.580 1.00 97.38 235 LYS A O 1
ATOM 1967 N N . ILE A 1 236 ? 3.317 9.090 -14.350 1.00 97.31 236 ILE A N 1
ATOM 1968 C CA . ILE A 1 236 ? 3.443 7.627 -14.236 1.00 97.31 236 ILE A CA 1
ATOM 1969 C C . ILE A 1 236 ? 2.322 6.932 -15.021 1.00 97.31 236 ILE A C 1
ATOM 1971 O O . ILE A 1 236 ? 2.600 6.033 -15.812 1.00 97.31 236 ILE A O 1
ATOM 1975 N N . CYS A 1 237 ? 1.073 7.372 -14.846 1.00 97.50 237 CYS A N 1
ATOM 1976 C CA . CYS A 1 237 ? -0.078 6.869 -15.592 1.00 97.50 237 CYS A CA 1
ATOM 1977 C C . CYS A 1 237 ? 0.111 7.063 -17.097 1.00 97.50 237 CYS A C 1
ATOM 1979 O O . CYS A 1 237 ? -0.162 6.145 -17.864 1.00 97.50 237 CYS A O 1
ATOM 1981 N N . LYS A 1 238 ? 0.636 8.215 -17.528 1.00 97.38 238 LYS A N 1
ATOM 1982 C CA . LYS A 1 238 ? 0.935 8.481 -18.939 1.00 97.38 238 LYS A CA 1
ATOM 1983 C C . LYS A 1 238 ? 1.965 7.502 -19.512 1.00 97.38 238 LYS A C 1
ATOM 1985 O O . LYS A 1 238 ? 1.730 6.963 -20.592 1.00 97.38 238 LYS A O 1
ATOM 1990 N N . ASP A 1 239 ? 3.060 7.246 -18.798 1.00 96.62 239 ASP A N 1
ATOM 1991 C CA . ASP A 1 239 ? 4.112 6.315 -19.233 1.00 96.62 239 ASP A CA 1
ATOM 1992 C C . ASP A 1 239 ? 3.600 4.870 -19.329 1.00 96.62 239 ASP A C 1
ATOM 1994 O O . ASP A 1 239 ? 3.916 4.153 -20.279 1.00 96.62 239 ASP A O 1
ATOM 1998 N N . LEU A 1 240 ? 2.773 4.454 -18.366 1.00 96.44 240 LEU A N 1
ATOM 1999 C CA . LEU A 1 240 ? 2.195 3.107 -18.298 1.00 96.44 240 LEU A CA 1
ATOM 2000 C C . LEU A 1 240 ? 0.899 2.949 -19.108 1.00 96.44 240 LEU A C 1
ATOM 2002 O O . LEU A 1 240 ? 0.370 1.843 -19.208 1.00 96.44 240 LEU A O 1
ATOM 2006 N N . LYS A 1 241 ? 0.390 4.036 -19.703 1.00 97.19 241 LYS A N 1
ATOM 2007 C CA . LYS A 1 241 ? -0.919 4.109 -20.379 1.00 97.19 241 LYS A CA 1
ATOM 2008 C C . LYS A 1 241 ? -2.089 3.693 -19.476 1.00 97.19 241 LYS A C 1
ATOM 2010 O O . LYS A 1 241 ? -3.059 3.094 -19.936 1.00 97.19 241 LYS A O 1
ATOM 2015 N N . TRP A 1 242 ? -1.996 4.005 -18.189 1.00 97.06 242 TRP A N 1
ATOM 2016 C CA . TRP A 1 242 ? -3.074 3.814 -17.223 1.00 97.06 242 TRP A CA 1
ATOM 2017 C C . TRP A 1 242 ? -3.995 5.030 -17.183 1.00 97.06 242 TRP A C 1
ATOM 2019 O O . TRP A 1 242 ? -3.594 6.148 -17.514 1.00 97.06 242 TRP A O 1
ATOM 2029 N N . GLN A 1 243 ? -5.229 4.824 -16.729 1.00 96.12 243 GLN A N 1
ATOM 2030 C CA . GLN A 1 243 ? -6.145 5.925 -16.463 1.00 96.12 243 GLN A CA 1
ATOM 2031 C C . GLN A 1 243 ? -5.595 6.799 -15.328 1.00 96.12 243 GLN A C 1
ATOM 2033 O O . GLN A 1 243 ? -5.175 6.303 -14.284 1.00 96.12 243 GLN A O 1
ATOM 2038 N N . PHE A 1 244 ? -5.606 8.116 -15.521 1.00 97.06 244 PHE A N 1
ATOM 2039 C CA . PHE A 1 244 ? -5.355 9.052 -14.434 1.00 97.06 244 PHE A CA 1
ATOM 2040 C C . PHE A 1 244 ? -6.680 9.427 -13.770 1.00 97.06 244 PHE A C 1
ATOM 2042 O O . PHE A 1 244 ? -7.600 9.906 -14.432 1.00 97.06 244 PHE A O 1
ATOM 2049 N N . ILE A 1 245 ? -6.760 9.208 -12.460 1.00 95.00 245 ILE A N 1
ATOM 2050 C CA . ILE A 1 245 ? -7.898 9.589 -11.623 1.00 95.00 245 ILE A CA 1
ATOM 2051 C C . ILE A 1 245 ? -7.379 10.668 -10.662 1.00 95.00 245 ILE A C 1
ATOM 2053 O O . ILE A 1 245 ? -6.486 10.369 -9.860 1.00 95.00 245 ILE A O 1
ATOM 2057 N N . PRO A 1 246 ? -7.839 11.927 -10.758 1.00 93.31 246 PRO A N 1
ATOM 2058 C CA . PRO A 1 246 ? -7.373 13.002 -9.884 1.00 93.31 246 PRO A CA 1
ATOM 2059 C C . PRO A 1 246 ? -7.863 12.791 -8.447 1.00 93.31 246 PRO A C 1
ATOM 2061 O O . PRO A 1 246 ? -8.960 12.292 -8.222 1.00 93.31 246 PRO A O 1
ATOM 2064 N N . SER A 1 247 ? -7.046 13.159 -7.454 1.00 89.19 247 SER A N 1
ATOM 2065 C CA . SER A 1 247 ? -7.421 13.029 -6.035 1.00 89.19 247 SER A CA 1
ATOM 2066 C C . SER A 1 247 ? -8.281 14.189 -5.510 1.00 89.19 247 SER A C 1
ATOM 2068 O O . SER A 1 247 ? -8.722 14.151 -4.356 1.00 89.19 247 SER A O 1
ATOM 2070 N N . LEU A 1 248 ? -8.424 15.252 -6.306 1.00 73.44 248 LEU A N 1
ATOM 2071 C CA . LEU A 1 248 ? -9.105 16.510 -5.997 1.00 73.44 248 LEU A CA 1
ATOM 2072 C C . LEU A 1 248 ? -10.024 16.910 -7.148 1.00 73.44 248 LEU A C 1
ATOM 2074 O O . LEU A 1 248 ? -9.600 16.725 -8.310 1.00 73.44 248 LEU A O 1
#

Foldseek 3Di:
DDDDDDDPVQVVLVVVVVVDVVRDRPVCPPPPLQADPPPRAGWDADPVQQWTAGPPPRDIDHHDDDDPDDDPPDDPDVLVVVLVVVLVVLVLLLCLQQVVDPDDDDPVLLVQLVVVVVVVVPDDLLPDALVNSCVSCVVVVVNVCSSNSQVSSCVSNVNGRDDDDPVVVVVLSVVSSLLSVLLVVQPDPVDDDDDDSLLSVLVVCVQVVVPVCNSSSDADPDPVSLVSNLSSVVSSCVVVVGDRDRPD

Secondary structure (DSSP, 8-state):
-------HHHHHHHHHHHH-TTS--GGGTT--TTB-TTT-PBEEEETTTTEEEETTT--EEE-----SS--TTSPP-HHHHHHHHHHHHHHHHHHHHTT-------HHHHHHHHHHHHTSTT--GGG--HHHHHHHHHHTT-GGGSTTHHHHHHHHH-PPPP---HHHHHHHHHHHHHTHHHHHHHS-TT--SPPPHHHHHHHHHHHTT-GGGGGGSPPPS-HHHHHHHHHHHHHHHHHHTPPP----

pLDDT: mean 82.9, std 12.73, range [35.31, 97.56]

Sequence (248 aa):
MANDKINKKEAMNEYMCNINDNIQNEKYSNISYDKCKLCGGQTHLCDVKSELVCSQCGSLSDIIIVTEKSSYSDPPREVSYFSYKRINHFNEWLAQFQAKEKTELPKNIYHDIINELNKNSYMDLSKLKYKDVRKILKKLNYNKYYENIPHIISVITNKRAPTLDRKTEEVLRSLFKEIQIPFMNNCPPSRKNFLSYSYVLHKFCELLEFDHLLEYFPLLKSREKLHTQDLIWEKICKDLKWQFIPSL